Protein 3O2P (pdb70)

InterPro domains:
  IPR005176 Potentiating neddylation domain [PF03556] (145-263)
  IPR005176 Potentiating neddylation domain [PS51229] (70-266)
  IPR009060 UBA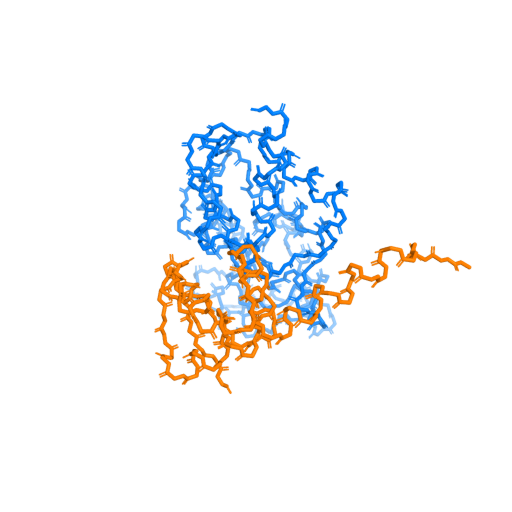-like superfamily [SSF46934] (12-53)
  IPR014764 Defective-in-cullin neddylation protein [PTHR12281] (37-269)
  IPR042460 DCN1-like,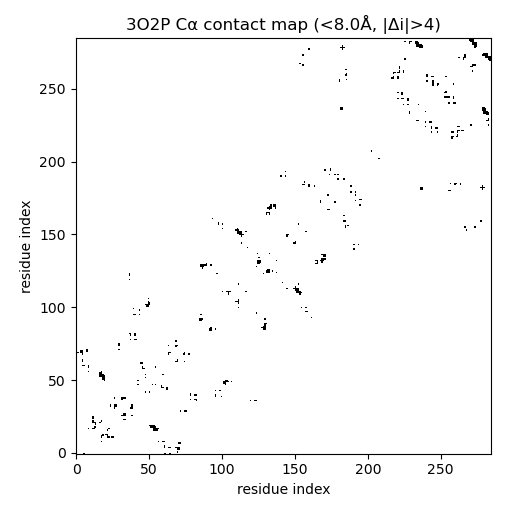 PONY binding domain [G3DSA:1.10.238.200] (179-269)
  IPR054109 UBA-like domain [PF22566] (12-56)

B-factor: mean 32.24, std 15.32, range [6.9, 101.78]

Secondary structure (DSSP, 8-state):
--HHHHHHHHHH-BTTBB-HHHHHHHHHHTT--TTSHHHHHHHHHHT-SSTTSPBPHHHHHHHHHHTT--SHHHHHHHHHHHHHHHHH-HHHHHHHHHHHHHHHS-TT-SSEEHHHHHHHHHHHTSTTSSS---HHHHHHHHHHHHHTT--EE-HHHHHHHHHHHHH--STTHHHHH--TTSSS-HHHHHHHHHHHHH-/--S--HHHHHHHHHHHHHHHHHHHHHHHHHHHHSEEEHHHHHHHHHHHHTTT----HHHHHHHHHHHHHTTSEEE-TTSSEEEE--

Sequence (285 aa):
YPKELTQVFEHYINNNLFDIDSLVKFIEELGYNLEDLATLCLAHLLGYKKLEEPLKREDFLSTWFMQGCSTISDMQECIKTLDVKLHEDLQYFTQIYNYAFNLILDPNRKDIDTDEGIQYWKLFFQPEYPVRMEPDLLEAWFRFLRDEGKTTISKDTWRMLLLFFKRYPTIQKIISDYDETAAWPFIIDEFYECLQDQQNKRLTEDERIEKELNTERQIFLEACIVRIMKAKRNLPHTTLVNECIAQSHQRFNAKVSMVKRAIDSLIQKGYLQRGDDGESYAYLA

Solvent-accessible surface area: 15506 Å² total; per-residue (Å²): 108,53,145,94,0,19,90,16,8,99,128,18,46,50,146,131,94,1,36,53,91,0,1,40,84,0,0,95,114,4,65,44,72,45,87,42,8,3,1,2,0,1,0,55,38,6,46,15,164,37,27,93,98,47,14,152,111,94,66,0,0,36,16,0,112,141,88,67,10,25,37,59,75,49,0,81,88,20,0,106,77,21,29,70,80,0,62,132,52,80,146,17,0,26,90,0,0,28,37,0,0,48,2,33,21,66,72,136,91,164,34,5,59,10,110,71,0,17,88,16,0,105,70,0,4,69,60,116,27,34,5,160,18,46,105,86,0,8,58,14,0,4,135,9,1,141,112,93,50,52,96,57,2,35,88,19,6,0,109,11,0,1,63,0,0,82,137,1,49,52,44,66,78,0,74,96,42,10,66,76,63,33,7,24,4,51,17,0,21,51,1,27,97,32,2,83,114,133,102,163,89,226,65,62,107,102,83,122,106,110,117,94,92,48,57,117,66,23,115,20,0,24,51,0,0,28,126,9,0,123,81,119,115,97,14,70,6,87,56,0,7,92,63,0,43,67,70,0,127,141,154,46,89,4,120,40,64,29,0,7,72,0,6,30,28,3,31,117,128,41,88,3,104,32,23,159,95,5,108,17,3,24,33,72,128

Foldseek 3Di:
DDPLQLVLVVVLADPPFCFLSSLQVLVVVLPDGCLDLLVLVVCVQLVPQESGDTRDSCSSRVSCVVVVHRHSVSVSVVSVVVVVCCLPPPVVVLVSQLSVFRHHDDPVDQWAFLVSLLSVLVVSADCSHPQAADPVLNVLLNVLCVVVVVTTDGSVLSNVVSVVSNQPRYLVVCVVDPDCVDDHDVSVVVSSVVSVVVD/DDPDDPVRVVVVVVLVVLLVVLLVLLLVVQVVVQKFFQVVSLVSSQVVCVVPHRDDSVSNVVSVVVCVVVPQWDQDPVRGMIGGDD

CATH classification: 1.10.238.10 (+1 more: 1.10.238.200)

Radius of gyrat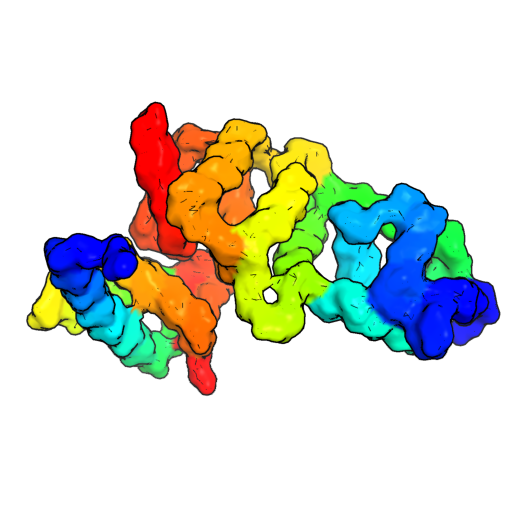ion: 22.71 Å; Cα contacts (8 Å, |Δi|>4): 319; chains: 2; bounding box: 51×48×71 Å

Structure (mmCIF, N/CA/C/O backbone):
data_3O2P
#
_entry.id   3O2P
#
_cell.length_a   57.157
_cell.length_b   57.157
_cell.length_c   177.725
_cell.angle_alpha   90.00
_cell.angle_beta   90.00
_cell.angle_gamma   120.00
#
_symmetry.space_group_name_H-M   'P 61'
#
loop_
_entity.id
_entity.type
_entity.pdbx_description
1 polymer 'Defective in cullin neddylation protein 1'
2 polymer 'Cell division control protein 53'
3 non-polymer GLYCEROL
4 water water
#
loop_
_atom_site.group_PDB
_atom_site.id
_atom_site.type_symbol
_atom_site.label_atom_id
_atom_site.label_alt_id
_atom_site.label_comp_id
_atom_site.label_asym_id
_atom_site.label_entity_id
_atom_site.label_seq_id
_atom_site.pdbx_PDB_ins_code
_atom_site.Cartn_x
_atom_site.Cartn_y
_atom_site.Cartn_z
_atom_site.occupancy
_atom_site.B_iso_or_equiv
_atom_site.auth_seq_id
_atom_site.auth_comp_id
_atom_site.auth_asym_id
_atom_site.auth_atom_id
_atom_site.pdbx_PDB_model_num
ATOM 1 N N . TYR A 1 4 ? 41.995 -8.083 -35.497 1.00 35.78 71 TYR A N 1
ATOM 2 C CA . TYR A 1 4 ? 41.298 -6.924 -34.949 1.00 31.56 71 TYR A CA 1
ATOM 3 C C . TYR A 1 4 ? 41.507 -5.672 -35.779 1.00 33.66 71 TYR A C 1
ATOM 4 O O . TYR A 1 4 ? 42.625 -5.370 -36.198 1.00 37.63 71 TYR A O 1
ATOM 13 N N . PRO A 1 5 ? 40.421 -4.930 -36.016 1.00 32.25 72 PRO A N 1
ATOM 14 C CA . PRO A 1 5 ? 40.555 -3.656 -36.721 1.00 33.46 72 PRO A CA 1
ATOM 15 C C . PRO A 1 5 ? 41.608 -2.766 -36.047 1.00 37.08 72 PRO A C 1
ATOM 16 O O . PRO A 1 5 ? 41.695 -2.724 -34.815 1.00 30.62 72 PRO A O 1
ATOM 20 N N . LYS A 1 6 ? 42.402 -2.070 -36.855 1.00 35.27 73 LYS A N 1
ATOM 21 C CA . LYS A 1 6 ? 43.401 -1.135 -36.350 1.00 39.08 73 LYS A CA 1
ATOM 22 C C . LYS A 1 6 ? 42.810 -0.117 -35.374 1.00 31.03 73 LYS A C 1
ATOM 23 O O . LYS A 1 6 ? 43.435 0.226 -34.373 1.00 40.37 73 LYS A O 1
ATOM 29 N N . GLU A 1 7 ? 41.608 0.362 -35.678 1.00 32.30 74 GLU A N 1
ATOM 30 C CA . GLU A 1 7 ? 40.909 1.340 -34.841 1.00 37.00 74 GLU A CA 1
ATOM 31 C C . GLU A 1 7 ? 40.774 0.847 -33.403 1.00 30.22 74 GLU A C 1
ATOM 32 O O . GLU A 1 7 ? 40.952 1.605 -32.447 1.00 22.85 74 GLU A O 1
ATOM 38 N N . LEU A 1 8 ? 40.426 -0.427 -33.267 1.00 24.58 75 LEU A N 1
ATOM 39 C CA . LEU A 1 8 ? 40.178 -1.028 -31.968 1.00 23.17 75 LEU A CA 1
ATOM 40 C C . LEU A 1 8 ? 41.462 -1.153 -31.161 1.00 28.08 75 LEU A C 1
ATOM 41 O O . LEU A 1 8 ? 41.503 -0.820 -29.975 1.00 25.87 75 LEU A O 1
ATOM 46 N N . THR A 1 9 ? 42.520 -1.634 -31.803 1.00 32.17 76 THR A N 1
ATOM 47 C CA . THR A 1 9 ? 43.786 -1.799 -31.104 1.00 29.93 76 THR A CA 1
ATOM 48 C C . THR A 1 9 ? 44.300 -0.435 -30.656 1.00 26.92 76 THR A C 1
ATOM 49 O O . THR A 1 9 ? 44.908 -0.311 -29.595 1.00 28.81 76 THR A O 1
ATOM 53 N N . GLN A 1 10 ? 44.028 0.591 -31.455 1.00 21.90 77 GLN A N 1
ATOM 54 C CA . GLN A 1 10 ? 44.468 1.944 -31.115 1.00 27.39 77 GLN A CA 1
ATOM 55 C C . GLN A 1 10 ? 43.792 2.523 -29.869 1.00 22.30 77 GLN A C 1
ATOM 56 O O . GLN A 1 10 ? 44.391 3.329 -29.162 1.00 25.08 77 GLN A O 1
ATOM 62 N N . VAL A 1 11 ? 42.549 2.121 -29.607 1.00 21.67 78 VAL A N 1
ATOM 63 C CA . VAL A 1 11 ? 41.873 2.542 -28.384 1.00 24.55 78 VAL A CA 1
ATOM 64 C C . VAL A 1 11 ? 42.612 1.980 -27.173 1.00 23.12 78 VAL A C 1
ATOM 65 O O . VAL A 1 11 ? 42.948 2.717 -26.235 1.00 18.90 78 VAL A O 1
ATOM 69 N N . PHE A 1 12 ? 42.876 0.673 -27.201 1.00 18.82 79 PHE A N 1
ATOM 70 C CA . PHE A 1 12 ? 43.642 0.031 -26.139 1.00 18.63 79 PHE A CA 1
ATOM 71 C C . PHE A 1 12 ? 44.974 0.735 -25.904 1.00 22.43 79 PHE A C 1
ATOM 72 O O . PHE A 1 12 ? 45.343 1.023 -24.773 1.00 22.48 79 PHE A O 1
ATOM 80 N N . GLU A 1 13 ? 45.694 1.001 -26.983 1.00 20.97 80 GLU A N 1
ATOM 81 C CA . GLU A 1 13 ? 47.024 1.595 -26.886 1.00 26.92 80 GLU A CA 1
ATOM 82 C C . GLU A 1 13 ? 46.929 2.990 -26.308 1.00 24.83 80 GLU A C 1
ATOM 83 O O . GLU A 1 13 ? 47.818 3.442 -25.593 1.00 24.31 80 GLU A O 1
ATOM 89 N N . HIS A 1 14 ? 45.848 3.683 -26.635 1.00 24.17 81 HIS A N 1
ATOM 90 C CA . HIS A 1 14 ? 45.688 5.046 -26.166 1.00 30.91 81 HIS A CA 1
ATOM 91 C C . HIS A 1 14 ? 45.549 5.150 -24.646 1.00 26.95 81 HIS A C 1
ATOM 92 O O . HIS A 1 14 ? 46.112 6.058 -24.036 1.00 19.41 81 HIS A O 1
ATOM 99 N N . TYR A 1 15 ? 44.815 4.221 -24.036 1.00 23.44 82 TYR A N 1
ATOM 100 C CA . TYR A 1 15 ? 44.522 4.304 -22.598 1.00 25.09 82 TYR A CA 1
ATOM 101 C C . TYR A 1 15 ? 45.464 3.533 -21.674 1.00 24.98 82 TYR A C 1
ATOM 102 O O . TYR A 1 15 ? 45.457 3.727 -20.456 1.00 23.43 82 TYR A O 1
ATOM 111 N N . ILE A 1 16 ? 46.280 2.667 -22.251 1.00 23.20 83 ILE A N 1
ATOM 112 C CA . ILE A 1 16 ? 47.169 1.840 -21.445 1.00 31.74 83 ILE A CA 1
ATOM 113 C C . ILE A 1 16 ? 48.161 2.720 -20.687 1.00 29.52 83 ILE A C 1
ATOM 114 O O . ILE A 1 16 ? 48.598 3.754 -21.194 1.00 25.32 83 ILE A O 1
ATOM 119 N N . ASN A 1 17 ? 48.470 2.328 -19.455 1.00 28.15 84 ASN A N 1
ATOM 120 C CA . ASN A 1 17 ? 49.495 3.003 -18.666 1.00 38.69 84 ASN A CA 1
ATOM 121 C C . ASN A 1 17 ? 50.725 2.116 -18.549 1.00 29.63 84 ASN A C 1
ATOM 122 O O . ASN A 1 17 ? 50.708 1.126 -17.823 1.00 30.69 84 ASN A O 1
ATOM 127 N N . ASN A 1 18 ? 51.781 2.458 -19.279 1.00 39.18 85 ASN A N 1
ATOM 128 C CA . ASN A 1 18 ? 53.046 1.732 -19.181 1.00 48.30 85 ASN A CA 1
ATOM 129 C C . ASN A 1 18 ? 52.890 0.220 -19.255 1.00 44.26 85 ASN A C 1
ATOM 130 O O . ASN A 1 18 ? 53.292 -0.502 -18.337 1.00 49.23 85 ASN A O 1
ATOM 135 N N . ASN A 1 19 ? 52.292 -0.250 -20.344 1.00 35.61 86 ASN A N 1
ATOM 136 C CA . ASN A 1 19 ? 52.176 -1.685 -20.609 1.00 43.96 86 ASN A CA 1
ATOM 137 C C . ASN A 1 19 ? 51.006 -2.380 -19.919 1.00 34.42 86 ASN A C 1
ATOM 138 O O . ASN A 1 19 ? 50.845 -3.588 -20.051 1.00 41.83 86 ASN A O 1
ATOM 143 N N . LEU A 1 20 ? 50.195 -1.636 -19.176 1.00 33.00 87 LEU A N 1
ATOM 144 C CA . LEU A 1 20 ? 49.043 -2.248 -18.526 1.00 20.47 87 LEU A CA 1
ATOM 145 C C . LEU A 1 20 ? 47.835 -1.364 -18.637 1.00 25.49 87 LEU A C 1
ATOM 146 O O . LEU A 1 20 ? 47.928 -0.161 -18.407 1.00 28.21 87 LEU A O 1
ATOM 151 N N . PHE A 1 21 ? 46.710 -1.963 -19.024 1.00 26.86 88 PHE A N 1
ATOM 152 C CA . PHE A 1 21 ? 45.406 -1.336 -18.877 1.00 25.15 88 PHE A CA 1
ATOM 153 C C . PHE A 1 21 ? 44.983 -1.500 -17.411 1.00 22.72 88 PHE A C 1
ATOM 154 O O . PHE A 1 21 ? 44.256 -2.436 -17.047 1.00 23.01 88 PHE A O 1
ATOM 162 N N . ASP A 1 22 ? 45.440 -0.587 -16.565 1.00 22.18 89 ASP A N 1
ATOM 163 C CA . ASP A 1 22 ? 45.229 -0.743 -15.131 1.00 26.54 89 ASP A CA 1
ATOM 164 C C . ASP A 1 22 ? 44.057 0.097 -14.642 1.00 22.93 89 ASP A C 1
ATOM 165 O O . ASP A 1 22 ? 43.272 0.610 -15.452 1.00 20.58 89 ASP A O 1
ATOM 170 N N . ILE A 1 23 ? 43.936 0.240 -13.324 1.00 18.66 90 ILE A N 1
ATOM 171 C CA . ILE A 1 23 ? 42.795 0.966 -12.768 1.00 22.13 90 ILE A CA 1
ATOM 172 C C . ILE A 1 23 ? 42.763 2.417 -13.259 1.00 23.37 90 ILE A C 1
ATOM 173 O O . ILE A 1 23 ? 41.690 2.975 -13.454 1.00 22.29 90 ILE A O 1
ATOM 178 N N . ASP A 1 24 ? 43.930 3.019 -13.481 1.00 23.17 91 ASP A N 1
ATOM 179 C CA . ASP A 1 24 ? 43.974 4.383 -14.007 1.00 24.73 91 ASP A CA 1
ATOM 180 C C . ASP A 1 24 ? 43.564 4.440 -15.484 1.00 26.85 91 ASP A C 1
ATOM 181 O O . ASP A 1 24 ? 42.883 5.371 -15.909 1.00 17.44 91 ASP A O 1
ATOM 186 N N . SER A 1 25 ? 43.986 3.450 -16.267 1.00 22.38 92 SER A N 1
ATOM 187 C CA . SER A 1 25 ? 43.473 3.301 -17.627 1.00 24.28 92 SER A CA 1
ATOM 188 C C . SER A 1 25 ? 41.938 3.266 -17.641 1.00 23.83 92 SER A C 1
ATOM 189 O O . SER A 1 25 ? 41.295 3.975 -18.424 1.00 17.70 92 SER A O 1
ATOM 192 N N . LEU A 1 26 ? 41.367 2.425 -16.776 1.00 16.97 93 LEU A N 1
ATOM 193 C CA . LEU A 1 26 ? 39.919 2.246 -16.682 1.00 20.01 93 LEU A CA 1
ATOM 194 C C . LEU A 1 26 ? 39.214 3.542 -16.320 1.00 22.57 93 LEU A C 1
ATOM 195 O O . LEU A 1 26 ? 38.214 3.885 -16.939 1.00 17.68 93 LEU A O 1
ATOM 200 N N . VAL A 1 27 ? 39.734 4.248 -15.315 1.00 17.68 94 VAL A N 1
ATOM 201 C CA . VAL A 1 27 ? 39.170 5.527 -14.906 1.00 18.29 94 VAL A CA 1
ATOM 202 C C . VAL A 1 27 ? 39.164 6.540 -16.066 1.00 20.37 94 VAL A C 1
ATOM 203 O O . VAL A 1 27 ? 38.160 7.205 -16.315 1.00 20.45 94 VAL A O 1
ATOM 207 N N . LYS A 1 28 ? 40.287 6.652 -16.767 1.00 22.64 95 LYS A N 1
ATOM 208 C CA . LYS A 1 28 ? 40.397 7.571 -17.898 1.00 22.67 95 LYS A CA 1
ATOM 209 C C . LYS A 1 28 ? 39.396 7.179 -18.983 1.00 24.81 95 LYS A C 1
ATOM 210 O O . LYS A 1 28 ? 38.694 8.019 -19.549 1.00 22.55 95 LYS A O 1
ATOM 216 N N . PHE A 1 29 ? 39.341 5.882 -19.257 1.00 21.62 96 PHE A N 1
ATOM 217 C CA . PHE A 1 29 ? 38.448 5.330 -20.256 1.00 20.14 96 PHE A CA 1
ATOM 218 C C . PHE A 1 29 ? 36.978 5.647 -19.961 1.00 19.48 96 PHE A C 1
ATOM 219 O O . PHE A 1 29 ? 36.284 6.216 -20.793 1.00 21.17 96 PHE A O 1
ATOM 227 N N . ILE A 1 30 ? 36.488 5.288 -18.784 1.00 17.40 97 ILE A N 1
ATOM 228 C CA . ILE A 1 30 ? 35.065 5.506 -18.522 1.00 14.72 97 ILE A CA 1
ATOM 229 C C . ILE A 1 30 ? 34.720 6.976 -18.395 1.00 14.35 97 ILE A C 1
ATOM 230 O O . ILE A 1 30 ? 33.630 7.400 -18.781 1.00 19.21 97 ILE A O 1
ATOM 235 N N . GLU A 1 31 ? 35.648 7.764 -17.862 1.00 16.25 98 GLU A N 1
ATOM 236 C CA . GLU A 1 31 ? 35.413 9.196 -17.792 1.00 20.69 98 GLU A CA 1
ATOM 237 C C . GLU A 1 31 ? 35.303 9.784 -19.194 1.00 22.43 98 GLU A C 1
ATOM 238 O O . GLU A 1 31 ? 34.507 10.690 -19.427 1.00 20.67 98 GLU A O 1
ATOM 244 N N . GLU A 1 32 ? 36.074 9.250 -20.142 1.00 25.18 99 GLU A N 1
ATOM 245 C CA . GLU A 1 32 ? 36.005 9.757 -21.519 1.00 16.14 99 GLU A CA 1
ATOM 246 C C . GLU A 1 32 ? 34.626 9.470 -22.103 1.00 29.29 99 GLU A C 1
ATOM 247 O O . GLU A 1 32 ? 34.098 10.255 -22.890 1.00 30.51 99 GLU A O 1
ATOM 253 N N . LEU A 1 33 ? 34.057 8.332 -21.714 1.00 29.19 100 LEU A N 1
ATOM 254 C CA . LEU A 1 33 ? 32.730 7.925 -22.158 1.00 26.58 100 LEU A CA 1
ATOM 255 C C . LEU A 1 33 ? 31.630 8.698 -21.423 1.00 23.85 100 LEU A C 1
ATOM 256 O O . LEU A 1 33 ? 30.459 8.588 -21.764 1.00 29.49 100 LEU A O 1
ATOM 261 N N . GLY A 1 34 ? 32.003 9.466 -20.404 1.00 24.42 101 GLY A N 1
ATOM 262 C CA . GLY A 1 34 ? 31.029 10.256 -19.661 1.00 28.17 101 GLY A CA 1
ATOM 263 C C . GLY A 1 34 ? 30.585 9.734 -18.292 1.00 25.80 101 GLY A C 1
ATOM 264 O O . GLY A 1 34 ? 29.638 10.273 -17.702 1.00 20.34 101 GLY A O 1
ATOM 265 N N . TYR A 1 35 ? 31.266 8.714 -17.768 1.00 21.79 102 TYR A N 1
ATOM 266 C CA . TYR A 1 35 ? 30.855 8.093 -16.506 1.00 21.41 102 TYR A CA 1
ATOM 267 C C . TYR A 1 35 ? 31.911 8.186 -15.409 1.00 19.80 102 TYR A C 1
ATOM 268 O O . TYR A 1 35 ? 33.035 8.589 -15.650 1.00 23.87 102 TYR A O 1
ATOM 277 N N . ASN A 1 36 ? 31.548 7.781 -14.202 1.00 16.77 103 ASN A N 1
ATOM 278 C CA . ASN A 1 36 ? 32.517 7.716 -13.118 1.00 18.31 103 ASN A CA 1
ATOM 279 C C . ASN A 1 36 ? 32.740 6.284 -12.662 1.00 19.78 103 ASN A C 1
ATOM 280 O O . ASN A 1 36 ? 31.867 5.431 -12.845 1.00 16.26 103 ASN A O 1
ATOM 285 N N . LEU A 1 37 ? 33.904 6.032 -12.067 1.00 22.73 104 LEU A N 1
ATOM 286 C CA . LEU A 1 37 ? 34.256 4.705 -11.591 1.00 27.48 104 LEU A CA 1
ATOM 287 C C . LEU A 1 37 ? 33.158 4.113 -10.711 1.00 26.77 104 LEU A C 1
ATOM 288 O O . LEU A 1 37 ? 32.874 2.923 -10.793 1.00 25.59 104 LEU A O 1
ATOM 293 N N . GLU A 1 38 ? 32.545 4.948 -9.873 1.00 15.74 105 GLU A N 1
ATOM 294 C CA . GLU A 1 38 ? 31.562 4.462 -8.902 1.00 23.17 105 GLU A CA 1
ATOM 295 C C . GLU A 1 38 ? 30.169 4.247 -9.499 1.00 21.38 105 GLU A C 1
ATOM 296 O O . GLU A 1 38 ? 29.260 3.811 -8.796 1.00 18.04 105 GLU A O 1
ATOM 302 N N . ASP A 1 39 ? 29.976 4.601 -10.765 1.00 16.24 106 ASP A N 1
ATOM 303 C CA . ASP A 1 39 ? 28.645 4.483 -11.364 1.00 10.53 106 ASP A CA 1
ATOM 304 C C . ASP A 1 39 ? 28.227 3.026 -11.477 1.00 16.30 106 ASP A C 1
ATOM 305 O O . ASP A 1 39 ? 29.068 2.126 -11.530 1.00 18.06 106 ASP A O 1
ATOM 310 N N . LEU A 1 40 ? 26.920 2.794 -11.512 1.00 18.82 107 LEU A N 1
ATOM 311 C CA . LEU A 1 40 ? 26.410 1.469 -11.817 1.00 18.64 107 LEU A CA 1
ATOM 312 C C . LEU A 1 40 ? 26.802 1.084 -13.239 1.00 20.76 107 LEU A C 1
ATOM 313 O O . LEU A 1 40 ? 27.076 -0.079 -13.518 1.00 20.03 107 LEU A O 1
ATOM 318 N N . ALA A 1 41 ? 26.843 2.063 -14.139 1.00 17.08 108 ALA A N 1
ATOM 319 C CA . ALA A 1 41 ? 27.170 1.772 -15.538 1.00 15.24 108 ALA A CA 1
ATOM 320 C C . ALA A 1 41 ? 28.581 1.212 -15.685 1.00 13.61 108 ALA A C 1
ATOM 321 O O . ALA A 1 41 ? 28.866 0.472 -16.616 1.00 17.45 108 ALA A O 1
ATOM 323 N N . THR A 1 42 ? 29.466 1.569 -14.761 1.00 14.51 109 THR A N 1
ATOM 324 C CA . THR A 1 42 ? 30.814 1.040 -14.777 1.00 12.69 109 THR A CA 1
ATOM 325 C C . THR A 1 42 ? 30.786 -0.455 -14.447 1.00 16.17 109 THR A C 1
ATOM 326 O O . THR A 1 42 ? 31.574 -1.233 -14.998 1.00 16.02 109 THR A O 1
ATOM 330 N N . LEU A 1 43 ? 29.874 -0.861 -13.568 1.00 13.33 110 LEU A N 1
ATOM 331 C CA . LEU A 1 43 ? 29.730 -2.281 -13.247 1.00 18.76 110 LEU A CA 1
ATOM 332 C C . LEU A 1 43 ? 29.304 -3.047 -14.497 1.00 26.55 110 LEU A C 1
ATOM 333 O O . LEU A 1 43 ? 29.773 -4.164 -14.751 1.00 20.59 110 LEU A O 1
ATOM 338 N N . CYS A 1 44 ? 28.417 -2.441 -15.280 1.00 15.30 111 CYS A N 1
ATOM 339 C CA . CYS A 1 44 ? 27.983 -3.060 -16.524 1.00 18.75 111 CYS A CA 1
ATOM 340 C C . CYS A 1 44 ? 29.163 -3.245 -17.465 1.00 23.62 111 CYS A C 1
ATOM 341 O O . CYS A 1 44 ? 29.309 -4.304 -18.081 1.00 18.49 111 CYS A O 1
ATOM 344 N N . LEU A 1 45 ? 29.993 -2.208 -17.574 1.00 17.40 112 LEU A N 1
ATOM 345 C CA . LEU A 1 45 ? 31.176 -2.247 -18.426 1.00 20.37 112 LEU A CA 1
ATOM 346 C C . LEU A 1 45 ? 32.129 -3.348 -17.996 1.00 16.15 112 LEU A C 1
ATOM 347 O O . LEU A 1 45 ? 32.584 -4.141 -18.812 1.00 25.03 112 LEU A O 1
ATOM 352 N N . ALA A 1 46 ? 32.426 -3.376 -16.704 1.00 15.11 113 ALA A N 1
ATOM 353 C CA . ALA A 1 46 ? 33.356 -4.341 -16.146 1.00 21.21 113 ALA A CA 1
ATOM 354 C C . ALA A 1 46 ? 32.852 -5.774 -16.357 1.00 18.27 113 ALA A C 1
ATOM 355 O O . ALA A 1 46 ? 33.600 -6.655 -16.779 1.00 21.30 113 ALA A O 1
ATOM 357 N N . HIS A 1 47 ? 31.574 -5.990 -16.079 1.00 18.01 114 HIS A N 1
ATOM 358 C CA . HIS A 1 47 ? 30.950 -7.286 -16.290 1.00 13.96 114 HIS A CA 1
ATOM 359 C C . HIS A 1 47 ? 31.099 -7.737 -17.734 1.00 20.13 114 HIS A C 1
ATOM 360 O O . HIS A 1 47 ? 31.407 -8.899 -17.997 1.00 17.82 114 HIS A O 1
ATOM 367 N N . LEU A 1 48 ? 30.872 -6.808 -18.663 1.00 12.09 115 LEU A N 1
ATOM 368 C CA . LEU A 1 48 ? 30.985 -7.084 -20.087 1.00 18.72 115 LEU A CA 1
ATOM 369 C C . LEU A 1 48 ? 32.416 -7.457 -20.474 1.00 20.26 115 LEU A C 1
ATOM 370 O O . LEU A 1 48 ? 32.627 -8.377 -21.254 1.00 15.99 115 LEU A O 1
ATOM 375 N N . LEU A 1 49 ? 33.397 -6.740 -19.930 1.00 22.35 116 LEU A N 1
ATOM 376 C CA . LEU A 1 49 ? 34.799 -7.002 -20.264 1.00 24.43 116 LEU A CA 1
ATOM 377 C C . LEU A 1 49 ? 35.401 -8.188 -19.488 1.00 24.85 116 LEU A C 1
ATOM 378 O O . LEU A 1 49 ? 36.541 -8.575 -19.729 1.00 18.49 116 LEU A O 1
ATOM 383 N N . GLY A 1 50 ? 34.628 -8.764 -18.570 1.00 20.09 117 GLY A N 1
ATOM 384 C CA . GLY A 1 50 ? 35.066 -9.935 -17.820 1.00 20.63 117 GLY A CA 1
ATOM 385 C C . GLY A 1 50 ? 35.938 -9.667 -16.597 1.00 25.65 117 GLY A C 1
ATOM 386 O O . GLY A 1 50 ? 36.648 -10.558 -16.125 1.00 15.39 117 GLY A O 1
ATOM 387 N N . TYR A 1 51 ? 35.901 -8.444 -16.081 1.00 28.33 118 TYR A N 1
ATOM 388 C CA . TYR A 1 51 ? 36.683 -8.111 -14.900 1.00 26.79 118 TYR A CA 1
ATOM 389 C C . TYR A 1 51 ? 36.306 -9.051 -13.776 1.00 31.14 118 TYR A C 1
ATOM 390 O O . TYR A 1 51 ? 35.130 -9.377 -13.623 1.00 27.17 118 TYR A O 1
ATOM 399 N N . LYS A 1 52 ? 37.294 -9.480 -12.991 1.00 24.62 119 LYS A N 1
ATOM 400 C CA . LYS A 1 52 ? 37.015 -10.217 -11.756 1.00 30.49 119 LYS A CA 1
ATOM 401 C C . LYS A 1 52 ? 37.258 -9.316 -10.552 1.00 24.71 119 LYS A C 1
ATOM 402 O O . LYS A 1 52 ? 36.568 -9.418 -9.540 1.00 32.49 119 LYS A O 1
ATOM 408 N N . LYS A 1 53 ? 38.231 -8.421 -10.689 1.00 22.59 120 LYS A N 1
ATOM 409 C CA . LYS A 1 53 ? 38.520 -7.394 -9.688 1.00 29.51 120 LYS A CA 1
ATOM 410 C C . LYS A 1 53 ? 38.744 -6.063 -10.380 1.00 32.76 120 LYS A C 1
ATOM 411 O O . LYS A 1 53 ? 39.457 -5.984 -11.384 1.00 29.92 120 LYS A O 1
ATOM 417 N N . LEU A 1 54 ? 38.141 -5.018 -9.829 1.00 29.32 121 LEU A N 1
ATOM 418 C CA . LEU A 1 54 ? 38.229 -3.691 -10.416 1.00 29.94 121 LEU A CA 1
ATOM 419 C C . LEU A 1 54 ? 39.669 -3.239 -10.609 1.00 29.20 121 LEU A C 1
ATOM 420 O O . LEU A 1 54 ? 39.986 -2.616 -11.618 1.00 42.51 121 LEU A O 1
ATOM 425 N N . GLU A 1 55 ? 40.548 -3.567 -9.662 1.00 32.54 122 GLU A N 1
ATOM 426 C CA . GLU A 1 55 ? 41.934 -3.082 -9.703 1.00 34.28 122 GLU A CA 1
ATOM 427 C C . GLU A 1 55 ? 42.922 -3.998 -10.436 1.00 39.39 122 GLU A C 1
ATOM 428 O O . GLU A 1 55 ? 44.104 -3.673 -10.549 1.00 44.62 122 GLU A O 1
ATOM 434 N N . GLU A 1 56 ? 42.447 -5.137 -10.924 1.00 30.69 123 GLU A N 1
ATOM 435 C CA . GLU A 1 56 ? 43.293 -6.050 -11.697 1.00 33.62 123 GLU A CA 1
ATOM 436 C C . GLU A 1 56 ? 43.443 -5.568 -13.151 1.00 32.42 123 GLU A C 1
ATOM 437 O O . GLU A 1 56 ? 42.470 -5.139 -13.764 1.00 33.77 123 GLU A O 1
ATOM 443 N N . PRO A 1 57 ? 44.665 -5.628 -13.709 1.00 34.40 124 PRO A N 1
ATOM 444 C CA . PRO A 1 57 ? 44.809 -5.141 -15.086 1.00 40.38 124 PRO A CA 1
ATOM 445 C C . PRO A 1 57 ? 43.969 -5.943 -16.077 1.00 35.89 124 PRO A C 1
ATOM 446 O O . PRO A 1 57 ? 43.774 -7.135 -15.879 1.00 39.47 124 PRO A O 1
ATOM 450 N N . LEU A 1 58 ? 43.473 -5.281 -17.118 1.00 25.60 125 LEU A N 1
ATOM 451 C CA . LEU A 1 58 ? 42.757 -5.946 -18.202 1.00 27.53 125 LEU A CA 1
ATOM 452 C C . LEU A 1 58 ? 43.737 -6.368 -19.285 1.00 36.82 125 LEU A C 1
ATOM 453 O O . LEU A 1 58 ? 44.532 -5.553 -19.761 1.00 33.60 125 LEU A O 1
ATOM 458 N N . LYS A 1 59 ? 43.687 -7.631 -19.700 1.00 34.56 126 LYS A N 1
ATOM 459 C CA . LYS A 1 59 ? 44.580 -8.077 -20.767 1.00 32.60 126 LYS A CA 1
ATOM 460 C C . LYS A 1 59 ? 44.135 -7.609 -22.156 1.00 31.63 126 LYS A C 1
ATOM 461 O O . LYS A 1 59 ? 42.941 -7.587 -22.470 1.00 29.31 126 LYS A O 1
ATOM 467 N N . ARG A 1 60 ? 45.112 -7.227 -22.974 1.00 28.80 127 ARG A N 1
ATOM 468 C CA . ARG A 1 60 ? 44.858 -6.708 -24.316 1.00 31.22 127 ARG A CA 1
ATOM 469 C C . ARG A 1 60 ? 43.860 -7.566 -25.086 1.00 38.61 127 ARG A C 1
ATOM 470 O O . ARG A 1 60 ? 42.942 -7.048 -25.727 1.00 35.97 127 ARG A O 1
ATOM 478 N N . GLU A 1 61 ? 44.043 -8.879 -25.001 1.00 45.14 128 GLU A N 1
ATOM 479 C CA . GLU A 1 61 ? 43.220 -9.831 -25.733 1.00 41.52 128 GLU A CA 1
ATOM 480 C C . GLU A 1 61 ? 41.777 -9.792 -25.274 1.00 34.47 128 GLU A C 1
ATOM 481 O O . GLU A 1 61 ? 40.853 -9.903 -26.082 1.00 38.25 128 GLU A O 1
ATOM 487 N N . ASP A 1 62 ? 41.583 -9.645 -23.972 1.00 31.29 129 ASP A N 1
ATOM 488 C CA . ASP A 1 62 ? 40.233 -9.573 -23.434 1.00 39.15 129 ASP A CA 1
ATOM 489 C C . ASP A 1 62 ? 39.552 -8.269 -23.851 1.00 35.66 129 ASP A C 1
ATOM 490 O O . ASP A 1 62 ? 38.364 -8.259 -24.168 1.00 29.99 129 ASP A O 1
ATOM 495 N N . PHE A 1 63 ? 40.306 -7.173 -23.846 1.00 32.61 130 PHE A N 1
ATOM 496 C CA . PHE A 1 63 ? 39.773 -5.897 -24.314 1.00 29.36 130 PHE A CA 1
ATOM 497 C C . PHE A 1 63 ? 39.313 -6.041 -25.760 1.00 26.76 130 PHE A C 1
ATOM 498 O O . PHE A 1 63 ? 38.161 -5.736 -26.089 1.00 25.24 130 PHE A O 1
ATOM 506 N N . LEU A 1 64 ? 40.214 -6.525 -26.614 1.00 26.15 131 LEU A N 1
ATOM 507 C CA . LEU A 1 64 ? 39.972 -6.578 -28.057 1.00 24.86 131 LEU A CA 1
ATOM 508 C C . LEU A 1 64 ? 38.875 -7.557 -28.428 1.00 26.67 131 LEU A C 1
ATOM 509 O O . LEU A 1 64 ? 37.941 -7.204 -29.140 1.00 22.82 131 LEU A O 1
ATOM 514 N N . SER A 1 65 ? 38.981 -8.787 -27.939 1.00 28.29 132 SER A N 1
ATOM 515 C CA . SER A 1 65 ? 37.994 -9.794 -28.295 1.00 32.34 132 SER A CA 1
ATOM 516 C C . SER A 1 65 ? 36.599 -9.354 -27.878 1.00 26.73 132 SER A C 1
ATOM 517 O O . SER A 1 65 ? 35.656 -9.495 -28.649 1.00 30.44 132 SER A O 1
ATOM 520 N N . THR A 1 66 ? 36.468 -8.801 -26.675 1.00 24.31 133 THR A N 1
ATOM 521 C CA . THR A 1 66 ? 35.139 -8.437 -26.179 1.00 31.45 133 THR A CA 1
ATOM 522 C C . THR A 1 66 ? 34.491 -7.402 -27.082 1.00 28.59 133 THR A C 1
ATOM 523 O O . THR A 1 66 ? 33.366 -7.577 -27.535 1.00 23.37 133 THR A O 1
ATOM 527 N N . TRP A 1 67 ? 35.210 -6.317 -27.340 1.00 23.96 134 TRP A N 1
ATOM 528 C CA . TRP A 1 67 ? 34.677 -5.254 -28.166 1.00 19.88 134 TRP A CA 1
ATOM 529 C C . TRP A 1 67 ? 34.379 -5.728 -29.601 1.00 28.71 134 TRP A C 1
ATOM 530 O O . TRP A 1 67 ? 33.344 -5.400 -30.183 1.00 24.60 134 TRP A O 1
ATOM 541 N N . PHE A 1 68 ? 35.294 -6.503 -30.161 1.00 25.10 135 PHE A N 1
ATOM 542 C CA . PHE A 1 68 ? 35.148 -7.013 -31.516 1.00 26.74 135 PHE A CA 1
ATOM 543 C C . PHE A 1 68 ? 33.899 -7.884 -31.625 1.00 26.97 135 PHE A C 1
ATOM 544 O O . PHE A 1 68 ? 33.119 -7.746 -32.560 1.00 22.18 135 PHE A O 1
ATOM 552 N N . MET A 1 69 ? 33.713 -8.759 -30.643 1.00 24.73 136 MET A N 1
ATOM 553 C CA . MET A 1 69 ? 32.529 -9.603 -30.537 1.00 33.65 136 MET A CA 1
ATOM 554 C C . MET A 1 69 ? 31.228 -8.792 -30.466 1.00 33.87 136 MET A C 1
ATOM 555 O O . MET A 1 69 ? 30.204 -9.200 -31.024 1.00 23.47 136 MET A O 1
ATOM 560 N N . GLN A 1 70 ? 31.281 -7.648 -29.784 1.00 28.86 137 GLN A N 1
ATOM 561 C CA . GLN A 1 70 ? 30.135 -6.737 -29.680 1.00 30.25 137 GLN A CA 1
ATOM 562 C C . GLN A 1 70 ? 30.008 -5.787 -30.876 1.00 32.63 137 GLN A C 1
ATOM 563 O O . GLN A 1 70 ? 29.184 -4.866 -30.864 1.00 34.71 137 GLN A O 1
ATOM 569 N N . GLY A 1 71 ? 30.844 -5.980 -31.890 1.00 27.89 138 GLY A N 1
ATOM 570 C CA . GLY A 1 71 ? 30.778 -5.150 -33.082 1.00 26.75 138 GLY A CA 1
ATOM 571 C C . GLY A 1 71 ? 31.203 -3.702 -32.895 1.00 31.67 138 GLY A C 1
ATOM 572 O O . GLY A 1 71 ? 30.741 -2.816 -33.623 1.00 29.30 138 GLY A O 1
ATOM 573 N N . CYS A 1 72 ? 32.092 -3.461 -31.934 1.00 26.92 139 CYS A N 1
ATOM 574 C CA . CYS A 1 72 ? 32.598 -2.120 -31.669 1.00 23.42 139 CYS A CA 1
ATOM 575 C C . CYS A 1 72 ? 34.063 -2.032 -32.005 1.00 24.41 139 CYS A C 1
ATOM 576 O O . CYS A 1 72 ? 34.842 -2.918 -31.658 1.00 29.96 139 CYS A O 1
ATOM 579 N N . SER A 1 73 ? 34.454 -0.944 -32.651 1.00 18.46 140 SER A N 1
ATOM 580 C CA . SER A 1 73 ? 35.854 -0.772 -32.974 1.00 25.93 140 SER A CA 1
ATOM 581 C C . SER A 1 73 ? 36.365 0.617 -32.592 1.00 27.99 140 SER A C 1
ATOM 582 O O . SER A 1 73 ? 37.574 0.840 -32.560 1.00 35.82 140 SER A O 1
ATOM 585 N N . THR A 1 74 ? 35.445 1.538 -32.295 1.00 18.91 141 THR A N 1
ATOM 586 C CA . THR A 1 74 ? 35.812 2.902 -31.901 1.00 26.40 141 THR A CA 1
ATOM 587 C C . THR A 1 74 ? 35.264 3.306 -30.539 1.00 25.45 141 THR A C 1
ATOM 588 O O . THR A 1 74 ? 34.389 2.638 -29.977 1.00 19.43 141 THR A O 1
ATOM 592 N N . ILE A 1 75 ? 35.755 4.431 -30.029 1.00 18.55 142 ILE A N 1
ATOM 593 C CA . ILE A 1 75 ? 35.336 4.887 -28.714 1.00 24.89 142 ILE A CA 1
ATOM 594 C C . ILE A 1 75 ? 33.851 5.294 -28.699 1.00 21.44 142 ILE A C 1
ATOM 595 O O . ILE A 1 75 ? 33.162 5.104 -27.695 1.00 18.89 142 ILE A O 1
ATOM 600 N N . SER A 1 76 ? 33.357 5.816 -29.818 1.00 15.30 143 SER A N 1
ATOM 601 C CA . SER A 1 76 ? 31.917 6.071 -29.990 1.00 16.93 143 SER A CA 1
ATOM 602 C C . SER A 1 76 ? 31.063 4.806 -29.981 1.00 14.90 143 SER A C 1
ATOM 603 O O . SER A 1 76 ? 29.963 4.830 -29.428 1.00 16.29 143 SER A O 1
ATOM 606 N N . ASP A 1 77 ? 31.530 3.739 -30.640 1.00 15.18 144 ASP A N 1
ATOM 607 C CA . ASP A 1 77 ? 30.866 2.443 -30.561 1.00 23.98 144 ASP A CA 1
ATOM 608 C C . ASP A 1 77 ? 30.779 2.035 -29.090 1.00 22.81 144 ASP A C 1
ATOM 609 O O . ASP A 1 77 ? 29.738 1.582 -28.610 1.00 22.79 144 ASP A O 1
ATOM 614 N N . MET A 1 78 ? 31.886 2.201 -28.376 1.00 14.54 145 MET A N 1
ATOM 615 C CA . MET A 1 78 ? 31.957 1.745 -26.985 1.00 14.30 145 MET A CA 1
ATOM 616 C C . MET A 1 78 ? 31.019 2.529 -26.078 1.00 18.56 145 MET A C 1
ATOM 617 O O . MET A 1 78 ? 30.313 1.952 -25.246 1.00 15.96 145 MET A O 1
ATOM 622 N N . GLN A 1 79 ? 31.000 3.847 -26.257 1.00 13.24 146 GLN A N 1
ATOM 623 C CA . GLN A 1 79 ? 30.043 4.702 -25.563 1.00 24.37 146 GLN A CA 1
ATOM 624 C C . GLN A 1 79 ? 28.574 4.313 -25.790 1.00 20.05 146 GLN A C 1
ATOM 625 O O . GLN A 1 79 ? 27.758 4.310 -24.855 1.00 10.63 146 GLN A O 1
ATOM 631 N N . GLU A 1 80 ? 28.243 3.998 -27.036 1.00 15.91 147 GLU A N 1
ATOM 632 C CA . GLU A 1 80 ? 26.885 3.576 -27.390 1.00 19.89 147 GLU A CA 1
ATOM 633 C C . GLU A 1 80 ? 26.523 2.234 -26.736 1.00 21.22 147 GLU A C 1
ATOM 634 O O . GLU A 1 80 ? 25.399 2.036 -26.267 1.00 21.13 147 GLU A O 1
ATOM 640 N N . CYS A 1 81 ? 27.483 1.318 -26.704 1.00 24.21 148 CYS A N 1
ATOM 641 C CA . CYS A 1 81 ? 27.284 0.005 -26.090 1.00 19.08 148 CYS A CA 1
ATOM 642 C C . CYS A 1 81 ? 26.979 0.158 -24.600 1.00 16.71 148 CYS A C 1
ATOM 643 O O . CYS A 1 81 ? 26.053 -0.464 -24.080 1.00 12.88 148 CYS A O 1
ATOM 646 N N . ILE A 1 82 ? 27.723 1.014 -23.905 1.00 13.33 149 ILE A N 1
ATOM 647 C CA . ILE A 1 82 ? 27.480 1.140 -22.472 1.00 17.37 149 ILE A CA 1
ATOM 648 C C . ILE A 1 82 ? 26.185 1.892 -22.164 1.00 17.64 149 ILE A C 1
ATOM 649 O O . ILE A 1 82 ? 25.495 1.560 -21.208 1.00 16.04 149 ILE A O 1
ATOM 654 N N . LYS A 1 83 ? 25.846 2.883 -22.984 1.00 18.72 150 LYS A N 1
ATOM 655 C CA . LYS A 1 83 ? 24.533 3.511 -22.896 1.00 17.91 150 LYS A CA 1
ATOM 656 C C . LYS A 1 83 ? 23.457 2.425 -22.950 1.00 24.94 150 LYS A C 1
ATOM 657 O O . LYS A 1 83 ? 22.593 2.360 -22.080 1.00 26.47 150 LYS A O 1
ATOM 663 N N . THR A 1 84 ? 23.545 1.561 -23.957 1.00 22.78 151 THR A N 1
ATOM 664 C CA . THR A 1 84 ? 22.619 0.441 -24.126 1.00 26.76 151 THR A CA 1
ATOM 665 C C . THR A 1 84 ? 22.512 -0.457 -22.885 1.00 22.46 151 THR A C 1
ATOM 666 O O . THR A 1 84 ? 21.408 -0.829 -22.479 1.00 21.33 151 THR A O 1
ATOM 670 N N . LEU A 1 85 ? 23.649 -0.802 -22.284 1.00 13.45 152 LEU A N 1
ATOM 671 C CA . LEU A 1 85 ? 23.639 -1.623 -21.069 1.00 20.82 152 LEU A CA 1
ATOM 672 C C . LEU A 1 85 ? 23.050 -0.857 -19.894 1.00 21.00 152 LEU A C 1
ATOM 673 O O . LEU A 1 85 ? 22.391 -1.428 -19.024 1.00 21.87 152 LEU A O 1
ATOM 678 N N . ASP A 1 86 ? 23.307 0.445 -19.858 1.00 23.51 153 ASP A N 1
ATOM 679 C CA . ASP A 1 86 ? 22.778 1.272 -18.783 1.00 24.52 153 ASP A CA 1
ATOM 680 C C . ASP A 1 86 ? 21.256 1.300 -18.830 1.00 20.46 153 ASP A C 1
ATOM 681 O O . ASP A 1 86 ? 20.598 1.184 -17.798 1.00 18.86 153 ASP A O 1
ATOM 686 N N . VAL A 1 87 ? 20.706 1.462 -20.031 1.00 16.33 154 VAL A N 1
ATOM 687 C CA . VAL A 1 87 ? 19.253 1.447 -20.206 1.00 16.54 154 VAL A CA 1
ATOM 688 C C . VAL A 1 87 ? 18.682 0.101 -19.782 1.00 17.72 154 VAL A C 1
ATOM 689 O O . VAL A 1 87 ? 17.647 0.024 -19.115 1.00 16.20 154 VAL A O 1
ATOM 693 N N . LYS A 1 88 ? 19.377 -0.962 -20.165 1.00 12.57 155 LYS A N 1
ATOM 694 C CA . LYS A 1 88 ? 18.970 -2.314 -19.816 1.00 19.94 155 LYS A CA 1
ATOM 695 C C . LYS A 1 88 ? 18.989 -2.544 -18.289 1.00 20.72 155 LYS A C 1
ATOM 696 O O . LYS A 1 88 ? 18.154 -3.263 -17.757 1.00 17.42 155 LYS A O 1
ATOM 702 N N . LEU A 1 89 ? 19.946 -1.939 -17.594 1.00 23.17 156 LEU A N 1
ATOM 703 C CA . LEU A 1 89 ? 20.023 -2.067 -16.142 1.00 21.27 156 LEU A CA 1
ATOM 704 C C . LEU A 1 89 ? 18.778 -1.448 -15.524 1.00 20.75 156 LEU A C 1
ATOM 705 O O . LEU A 1 89 ? 18.205 -1.995 -14.585 1.00 21.16 156 LEU A O 1
ATOM 710 N N . HIS A 1 90 ? 18.343 -0.319 -16.074 1.00 20.47 157 HIS A N 1
ATOM 711 C CA . HIS A 1 90 ? 17.135 0.349 -15.577 1.00 26.39 157 HIS A CA 1
ATOM 712 C C . HIS A 1 90 ? 15.849 -0.427 -15.843 1.00 28.12 157 HIS A C 1
ATOM 713 O O . HIS A 1 90 ? 14.887 -0.362 -15.071 1.00 32.71 157 HIS A O 1
ATOM 720 N N . GLU A 1 91 ? 15.829 -1.152 -16.948 1.00 26.64 158 GLU A N 1
ATOM 721 C CA . GLU A 1 91 ? 14.579 -1.679 -17.466 1.00 30.39 158 GLU A CA 1
ATOM 722 C C . GLU A 1 91 ? 14.429 -3.159 -17.213 1.00 26.20 158 GLU A C 1
ATOM 723 O O . GLU A 1 91 ? 13.326 -3.645 -17.025 1.00 29.00 158 GLU A O 1
ATOM 729 N N . ASP A 1 92 ? 15.544 -3.876 -17.236 1.00 21.45 159 ASP A N 1
ATOM 730 C CA . ASP A 1 92 ? 15.505 -5.331 -17.238 1.00 19.92 159 ASP A CA 1
ATOM 731 C C . ASP A 1 92 ? 15.883 -5.952 -15.890 1.00 20.23 159 ASP A C 1
ATOM 732 O O . ASP A 1 92 ? 17.056 -5.974 -15.505 1.00 17.01 159 ASP A O 1
ATOM 737 N N . LEU A 1 93 ? 14.880 -6.482 -15.190 1.00 16.95 160 LEU A N 1
ATOM 738 C CA . LEU A 1 93 ? 15.088 -7.090 -13.872 1.00 18.11 160 LEU A CA 1
ATOM 739 C C . LEU A 1 93 ? 16.094 -8.232 -13.843 1.00 24.23 160 LEU A C 1
ATOM 740 O O . LEU A 1 93 ? 16.838 -8.379 -12.867 1.00 24.25 160 LEU A O 1
ATOM 745 N N . GLN A 1 94 ? 16.102 -9.060 -14.885 1.00 23.72 161 GLN A N 1
ATOM 746 C CA . GLN A 1 94 ? 17.042 -10.173 -14.926 1.00 22.02 161 GLN A CA 1
ATOM 747 C C . GLN A 1 94 ? 18.492 -9.681 -15.034 1.00 22.94 161 GLN A C 1
ATOM 748 O O . GLN A 1 94 ? 19.380 -10.161 -14.338 1.00 23.81 161 GLN A O 1
ATOM 754 N N . TYR A 1 95 ? 18.736 -8.731 -15.923 1.00 16.51 162 TYR A N 1
ATOM 755 C CA . TYR A 1 95 ? 20.084 -8.205 -16.071 1.00 13.82 162 TYR A CA 1
ATOM 756 C C . TYR A 1 95 ? 20.504 -7.441 -14.806 1.00 14.42 162 TYR A C 1
ATOM 757 O O . TYR A 1 95 ? 21.636 -7.583 -14.307 1.00 12.24 162 TYR A O 1
ATOM 766 N N . PHE A 1 96 ? 19.573 -6.661 -14.274 1.00 12.32 163 PHE A N 1
ATOM 767 C CA . PHE A 1 96 ? 19.808 -5.907 -13.059 1.00 16.28 163 PHE A CA 1
ATOM 768 C C . PHE A 1 96 ? 20.281 -6.853 -11.960 1.00 23.55 163 PHE A C 1
ATOM 769 O O . PHE A 1 96 ? 21.270 -6.592 -11.297 1.00 20.56 163 PHE A O 1
ATOM 777 N N . THR A 1 97 ? 19.565 -7.956 -11.785 1.00 25.27 164 THR A N 1
ATOM 778 C CA . THR A 1 97 ? 19.901 -8.958 -10.789 1.00 15.33 164 THR A CA 1
ATOM 779 C C . THR A 1 97 ? 21.295 -9.513 -11.039 1.00 22.37 164 THR A C 1
ATOM 780 O O . THR A 1 97 ? 22.130 -9.608 -10.128 1.00 22.39 164 THR A O 1
ATOM 784 N N . GLN A 1 98 ? 21.547 -9.873 -12.287 1.00 18.91 165 GLN A N 1
ATOM 785 C CA . GLN A 1 98 ? 22.863 -10.351 -12.678 1.00 21.60 165 GLN A CA 1
ATOM 786 C C . GLN A 1 98 ? 23.968 -9.330 -12.320 1.00 24.11 165 GLN A C 1
ATOM 787 O O . GLN A 1 98 ? 25.010 -9.694 -11.783 1.00 20.68 165 GLN A O 1
ATOM 793 N N . ILE A 1 99 ? 23.733 -8.050 -12.587 1.00 19.48 166 ILE A N 1
ATOM 794 C CA . ILE A 1 99 ? 24.748 -7.042 -12.300 1.00 17.26 166 ILE A CA 1
ATOM 795 C C . ILE A 1 99 ? 24.908 -6.823 -10.788 1.00 18.95 166 ILE A C 1
ATOM 796 O O . ILE A 1 99 ? 26.021 -6.643 -10.284 1.00 15.27 166 ILE A O 1
ATOM 801 N N . TYR A 1 100 ? 23.787 -6.852 -10.073 1.00 15.81 167 TYR A N 1
ATOM 802 C CA . TYR A 1 100 ? 23.786 -6.740 -8.625 1.00 10.01 167 TYR A CA 1
ATOM 803 C C . TYR A 1 100 ? 24.621 -7.856 -7.995 1.00 19.11 167 TYR A C 1
ATOM 804 O O . TYR A 1 100 ? 25.474 -7.599 -7.140 1.00 17.79 167 TYR A O 1
ATOM 813 N N . ASN A 1 101 ? 24.361 -9.099 -8.390 1.00 12.38 168 ASN A N 1
ATOM 814 C CA . ASN A 1 101 ? 25.125 -10.216 -7.843 1.00 19.48 168 ASN A CA 1
ATOM 815 C C . ASN A 1 101 ? 26.607 -10.116 -8.199 1.00 22.01 168 ASN A C 1
ATOM 816 O O . ASN A 1 101 ? 27.472 -10.377 -7.369 1.00 25.17 168 ASN A O 1
ATOM 821 N N . TYR A 1 102 ? 26.886 -9.721 -9.434 1.00 14.05 169 TYR A N 1
ATOM 822 C C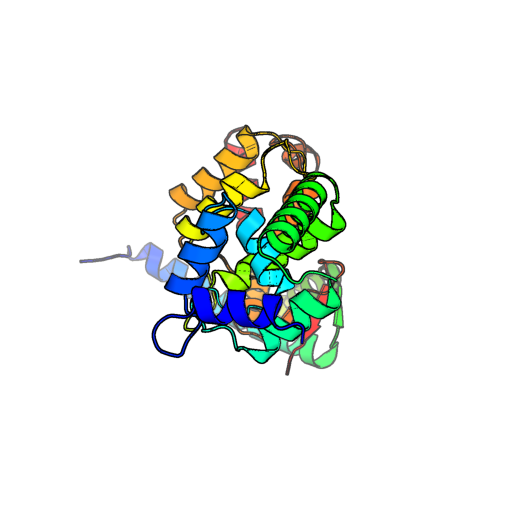A . TYR A 1 102 ? 28.254 -9.530 -9.904 1.00 16.01 169 TYR A CA 1
ATOM 823 C C . TYR A 1 102 ? 28.992 -8.477 -9.076 1.00 22.38 169 TYR A C 1
ATOM 824 O O . TYR A 1 102 ? 30.185 -8.609 -8.798 1.00 25.38 169 TYR A O 1
ATOM 833 N N . ALA A 1 103 ? 28.265 -7.449 -8.653 1.00 18.52 170 ALA A N 1
ATOM 834 C CA . ALA A 1 103 ? 28.864 -6.299 -7.972 1.00 24.10 170 ALA A CA 1
ATOM 835 C C . ALA A 1 103 ? 29.648 -6.671 -6.718 1.00 29.04 170 ALA A C 1
ATOM 836 O O . ALA A 1 103 ? 30.698 -6.092 -6.445 1.00 21.93 170 ALA A O 1
ATOM 838 N N . PHE A 1 104 ? 29.120 -7.617 -5.944 1.00 22.68 171 PHE A N 1
ATOM 839 C CA . PHE A 1 104 ? 29.751 -8.003 -4.686 1.00 15.98 171 PHE A CA 1
ATOM 840 C C . PHE A 1 104 ? 31.203 -8.416 -4.872 1.00 17.47 171 PHE A C 1
ATOM 841 O O . PHE A 1 104 ? 32.077 -7.924 -4.171 1.00 14.72 171 PHE A O 1
ATOM 849 N N . ASN A 1 105 ? 31.450 -9.338 -5.796 1.00 14.86 172 ASN A N 1
ATOM 850 C CA . ASN A 1 105 ? 32.790 -9.879 -5.990 1.00 26.25 172 ASN A CA 1
ATOM 851 C C . ASN A 1 105 ? 33.717 -8.848 -6.588 1.00 29.25 172 ASN A C 1
ATOM 852 O O . ASN A 1 105 ? 34.901 -8.789 -6.258 1.00 34.43 172 ASN A O 1
ATOM 857 N N . LEU A 1 106 ? 33.171 -8.030 -7.473 1.00 27.55 173 LEU A N 1
ATOM 858 C CA . LEU A 1 106 ? 33.966 -7.017 -8.134 1.00 34.04 173 LEU A CA 1
ATOM 859 C C . LEU A 1 106 ? 34.523 -6.023 -7.117 1.00 27.96 173 LEU A C 1
ATOM 860 O O . LEU A 1 106 ? 35.675 -5.617 -7.221 1.00 43.09 173 LEU A O 1
ATOM 865 N N . ILE A 1 107 ? 33.719 -5.641 -6.130 1.00 24.34 174 ILE A N 1
ATOM 866 C CA . ILE A 1 107 ? 34.164 -4.666 -5.126 1.00 32.65 174 ILE A CA 1
ATOM 867 C C . ILE A 1 107 ? 34.776 -5.289 -3.856 1.00 35.60 174 ILE A C 1
ATOM 868 O O . ILE A 1 107 ? 35.373 -4.594 -3.040 1.00 27.00 174 ILE A O 1
ATOM 873 N N . LEU A 1 108 ? 34.619 -6.594 -3.687 1.00 27.27 175 LEU A N 1
ATOM 874 C CA . LEU A 1 108 ? 35.255 -7.293 -2.577 1.00 23.53 175 LEU A CA 1
ATOM 875 C C . LEU A 1 108 ? 36.786 -7.239 -2.746 1.00 20.79 175 LEU A C 1
ATOM 876 O O . LEU A 1 108 ? 37.314 -7.577 -3.809 1.00 21.54 175 LEU A O 1
ATOM 881 N N . ASP A 1 109 ? 37.493 -6.802 -1.709 1.00 20.02 176 ASP A N 1
ATOM 882 C CA . ASP A 1 109 ? 38.960 -6.883 -1.694 1.00 17.57 176 ASP A CA 1
ATOM 883 C C . ASP A 1 109 ? 39.378 -8.333 -1.908 1.00 22.60 176 ASP A C 1
ATOM 884 O O . ASP A 1 109 ? 38.855 -9.239 -1.251 1.00 24.89 176 ASP A O 1
ATOM 889 N N . PRO A 1 110 ? 40.308 -8.567 -2.838 1.00 27.82 177 PRO A N 1
ATOM 890 C CA . PRO A 1 110 ? 40.730 -9.932 -3.180 1.00 24.93 177 PRO A CA 1
ATOM 891 C C . PRO A 1 110 ? 41.218 -10.707 -1.957 1.00 17.40 177 PRO A C 1
ATOM 892 O O . PRO A 1 110 ? 41.207 -11.939 -1.969 1.00 21.57 177 PRO A O 1
ATOM 896 N N . ASN A 1 111 ? 41.635 -9.999 -0.912 1.00 14.10 178 ASN A N 1
ATOM 897 C CA . ASN A 1 111 ? 42.179 -10.657 0.274 1.00 16.54 178 ASN A CA 1
ATOM 898 C C . ASN A 1 111 ? 41.139 -10.873 1.383 1.00 16.02 178 ASN A C 1
ATOM 899 O O . ASN A 1 111 ? 41.455 -11.351 2.468 1.00 23.83 178 ASN A O 1
ATOM 904 N N . ARG A 1 112 ? 39.896 -10.519 1.097 1.00 18.70 179 ARG A N 1
ATOM 905 C CA . ARG A 1 112 ? 38.816 -10.629 2.076 1.00 20.89 179 ARG A CA 1
ATOM 906 C C . ARG A 1 112 ? 37.750 -11.616 1.604 1.00 21.25 179 ARG A C 1
ATOM 907 O O . ARG A 1 112 ? 37.727 -11.998 0.431 1.00 20.27 179 ARG A O 1
ATOM 915 N N . LYS A 1 113 ? 36.868 -12.013 2.518 1.00 13.97 180 LYS A N 1
ATOM 916 C CA . LYS A 1 113 ? 35.698 -12.819 2.188 1.00 17.72 180 LYS A CA 1
ATOM 917 C C . LYS A 1 113 ? 34.422 -11.960 2.165 1.00 24.25 180 LYS A C 1
ATOM 918 O O . LYS A 1 113 ? 33.485 -12.243 1.415 1.00 23.49 180 LYS A O 1
ATOM 924 N N . ASP A 1 114 ? 34.392 -10.926 3.004 1.00 24.03 181 ASP A N 1
ATOM 925 C CA . ASP A 1 114 ? 33.243 -10.030 3.128 1.00 22.64 181 ASP A CA 1
ATOM 926 C C . ASP A 1 114 ? 33.623 -8.630 2.669 1.00 24.01 181 ASP A C 1
ATOM 927 O O . ASP A 1 114 ? 34.809 -8.273 2.653 1.00 20.40 181 ASP A O 1
ATOM 932 N N . ILE A 1 115 ? 32.626 -7.826 2.305 1.00 15.65 182 ILE A N 1
ATOM 933 C CA . ILE A 1 115 ? 32.869 -6.408 2.045 1.00 12.60 182 ILE A CA 1
ATOM 934 C C . ILE A 1 115 ? 32.573 -5.606 3.307 1.00 23.29 182 ILE A C 1
ATOM 935 O O . ILE A 1 115 ? 31.847 -6.062 4.202 1.00 20.36 182 ILE A O 1
ATOM 940 N N . ASP A 1 116 ? 33.122 -4.398 3.364 1.00 22.26 183 ASP A N 1
ATOM 941 C CA . ASP A 1 116 ? 32.808 -3.479 4.442 1.00 22.09 183 ASP A CA 1
ATOM 942 C C . ASP A 1 116 ? 31.434 -2.879 4.225 1.00 26.20 183 ASP A C 1
ATOM 943 O O . ASP A 1 116 ? 31.039 -2.573 3.095 1.00 21.42 183 ASP A O 1
ATOM 948 N N . THR A 1 117 ? 30.705 -2.723 5.320 1.00 19.50 184 THR A N 1
ATOM 949 C CA . THR A 1 117 ? 29.357 -2.202 5.269 1.00 17.39 184 THR A CA 1
ATOM 950 C C . THR A 1 117 ? 29.265 -0.855 4.517 1.00 26.98 184 THR A C 1
ATOM 951 O O . THR A 1 117 ? 28.373 -0.675 3.687 1.00 26.32 184 THR A O 1
ATOM 955 N N . ASP A 1 118 ? 30.181 0.076 4.779 1.00 27.84 185 ASP A N 1
ATOM 956 C CA . ASP A 1 118 ? 30.169 1.361 4.058 1.00 36.91 185 ASP A CA 1
ATOM 957 C C . ASP A 1 118 ? 30.108 1.203 2.533 1.00 30.86 185 ASP A C 1
ATOM 958 O O . ASP A 1 118 ? 29.291 1.840 1.870 1.00 24.76 185 ASP A O 1
ATOM 963 N N . GLU A 1 119 ? 30.991 0.372 1.985 1.00 23.02 186 GLU A N 1
ATOM 964 C CA . GLU A 1 119 ? 31.007 0.084 0.551 1.00 25.05 186 GLU A CA 1
ATOM 965 C C . GLU A 1 119 ? 29.669 -0.462 0.058 1.00 26.18 186 GLU A C 1
ATOM 966 O O . GLU A 1 119 ? 29.192 -0.087 -1.018 1.00 25.41 186 GLU A O 1
ATOM 972 N N . GLY A 1 120 ? 29.068 -1.361 0.835 1.00 19.22 187 GLY A N 1
ATOM 973 C CA . GLY A 1 120 ? 27.788 -1.940 0.451 1.00 20.22 187 GLY A CA 1
ATOM 974 C C . GLY A 1 120 ? 26.695 -0.886 0.386 1.00 23.65 187 GLY A C 1
ATOM 975 O O . GLY A 1 120 ? 25.935 -0.816 -0.587 1.00 25.90 187 GLY A O 1
ATOM 976 N N . ILE A 1 121 ? 26.610 -0.070 1.430 1.00 22.18 188 ILE A N 1
ATOM 977 C CA . ILE A 1 121 ? 25.632 1.017 1.473 1.00 26.16 188 ILE A CA 1
ATOM 978 C C . ILE A 1 121 ? 25.808 1.958 0.288 1.00 24.33 188 ILE A C 1
ATOM 979 O O . ILE A 1 121 ? 24.836 2.429 -0.302 1.00 26.42 188 ILE A O 1
ATOM 984 N N . GLN A 1 122 ? 27.067 2.235 -0.038 1.00 18.97 189 GLN A N 1
ATOM 985 C CA . GLN A 1 122 ? 27.414 3.078 -1.168 1.00 18.89 189 GLN A CA 1
ATOM 986 C C . GLN A 1 122 ? 26.741 2.566 -2.442 1.00 27.65 189 GLN A C 1
ATOM 987 O O . GLN A 1 122 ? 26.129 3.338 -3.182 1.00 22.98 189 GLN A O 1
ATOM 993 N N . TYR A 1 123 ? 26.850 1.265 -2.705 1.00 18.46 190 TYR A N 1
ATOM 994 C CA . TYR A 1 123 ? 26.194 0.696 -3.883 1.00 15.28 190 TYR A CA 1
ATOM 995 C C . TYR A 1 123 ? 24.702 0.500 -3.696 1.00 11.28 190 TYR A C 1
ATOM 996 O O . TYR A 1 123 ? 23.934 0.698 -4.631 1.00 16.93 190 TYR A O 1
ATOM 1005 N N . TRP A 1 124 ? 24.286 0.102 -2.498 1.00 14.47 191 TRP A N 1
ATOM 1006 C CA . TRP A 1 124 ? 22.866 -0.052 -2.243 1.00 16.06 191 TRP A CA 1
ATOM 1007 C C . TRP A 1 124 ? 22.099 1.250 -2.492 1.00 19.23 191 TRP A C 1
ATOM 1008 O O . TRP A 1 124 ? 20.957 1.229 -2.956 1.00 23.63 191 TRP A O 1
ATOM 1019 N N . LYS A 1 125 ? 22.715 2.382 -2.173 1.00 19.21 192 LYS A N 1
ATOM 1020 C CA . LYS A 1 125 ? 22.030 3.658 -2.362 1.00 25.32 192 LYS A CA 1
ATOM 1021 C C . LYS A 1 125 ? 21.684 3.871 -3.827 1.00 19.51 192 LYS A C 1
ATOM 1022 O O . LYS A 1 125 ? 20.677 4.496 -4.130 1.00 22.19 192 LYS A O 1
ATOM 1028 N N . LEU A 1 126 ? 22.505 3.318 -4.722 1.00 17.48 193 LEU A N 1
ATOM 1029 C CA . LEU A 1 126 ? 22.298 3.457 -6.172 1.00 22.43 193 LEU A CA 1
ATOM 1030 C C . LEU A 1 126 ? 21.354 2.397 -6.698 1.00 21.90 193 LEU A C 1
ATOM 1031 O O . LEU A 1 126 ? 20.410 2.700 -7.429 1.00 20.03 193 LEU A O 1
ATOM 1036 N N . PHE A 1 127 ? 21.612 1.150 -6.317 1.00 17.33 194 PHE A N 1
ATOM 1037 C CA . PHE A 1 127 ? 20.869 0.022 -6.861 1.00 15.05 194 PHE A CA 1
ATOM 1038 C C . PHE A 1 127 ? 19.378 0.131 -6.569 1.00 18.43 194 PHE A C 1
ATOM 1039 O O . PHE A 1 127 ? 18.541 -0.126 -7.443 1.00 19.42 194 PHE A O 1
ATOM 1047 N N . PHE A 1 128 ? 19.049 0.515 -5.341 1.00 15.80 195 PHE A N 1
ATOM 1048 C CA . PHE A 1 128 ? 17.662 0.440 -4.887 1.00 21.33 195 PHE A CA 1
ATOM 1049 C C . PHE A 1 128 ? 16.883 1.760 -4.973 1.00 30.01 195 PHE A C 1
ATOM 1050 O O . PHE A 1 128 ? 15.964 1.999 -4.192 1.00 33.13 195 PHE A O 1
ATOM 1058 N N . GLN A 1 129 ? 17.240 2.601 -5.941 1.00 21.83 196 GLN A N 1
ATOM 1059 C CA . GLN A 1 129 ? 16.411 3.756 -6.273 1.00 22.30 196 GLN A CA 1
ATOM 1060 C C . GLN A 1 129 ? 15.234 3.323 -7.164 1.00 18.91 196 GLN A C 1
ATOM 1061 O O . GLN A 1 129 ? 15.300 2.285 -7.817 1.00 22.16 196 GLN A O 1
ATOM 1067 N N . PRO A 1 130 ? 14.130 4.089 -7.155 1.00 18.59 197 PRO A N 1
ATOM 1068 C CA . PRO A 1 130 ? 12.923 3.681 -7.896 1.00 23.08 197 PRO A CA 1
ATOM 1069 C C . PRO A 1 130 ? 13.038 3.744 -9.424 1.00 26.86 197 PRO A C 1
ATOM 1070 O O . PRO A 1 130 ? 12.141 3.261 -10.117 1.00 24.58 197 PRO A O 1
ATOM 1074 N N . GLU A 1 131 ? 14.112 4.332 -9.941 1.00 24.32 198 GLU A N 1
ATOM 1075 C CA . GLU A 1 131 ? 14.342 4.357 -11.382 1.00 23.76 198 GLU A CA 1
ATOM 1076 C C . GLU A 1 131 ? 14.767 2.978 -11.872 1.00 27.63 198 GLU A C 1
ATOM 1077 O O . GLU A 1 131 ? 14.805 2.727 -13.077 1.00 24.29 198 GLU A O 1
ATOM 1083 N N . TYR A 1 132 ? 15.075 2.089 -10.928 1.00 25.75 199 TYR A N 1
ATOM 1084 C CA . TYR A 1 132 ? 15.513 0.722 -11.235 1.00 15.60 199 TYR A CA 1
ATOM 1085 C C . TYR A 1 132 ? 14.395 -0.300 -11.023 1.00 20.87 199 TYR A C 1
ATOM 1086 O O . TYR A 1 132 ? 13.408 0.004 -10.358 1.00 25.96 199 TYR A O 1
ATOM 1095 N N . PRO A 1 133 ? 14.540 -1.512 -11.598 1.00 23.44 200 PRO A N 1
ATOM 1096 C CA . PRO A 1 133 ? 13.457 -2.506 -11.638 1.00 23.31 200 PRO A CA 1
ATOM 1097 C C . PRO A 1 133 ? 12.946 -2.970 -10.269 1.00 30.86 200 PRO A C 1
ATOM 1098 O O . PRO A 1 133 ? 11.810 -3.423 -10.191 1.00 32.70 200 PRO A O 1
ATOM 1102 N N . VAL A 1 134 ? 13.753 -2.896 -9.217 1.00 31.52 201 VAL A N 1
ATOM 1103 C CA . VAL A 1 134 ? 13.241 -3.256 -7.894 1.00 31.41 201 VAL A CA 1
ATOM 1104 C C . VAL A 1 134 ? 12.626 -2.054 -7.200 1.00 28.31 201 VAL A C 1
ATOM 1105 O O . VAL A 1 134 ? 13.320 -1.116 -6.809 1.00 31.23 201 VAL A O 1
ATOM 1109 N N . ARG A 1 135 ? 11.310 -2.090 -7.052 1.00 32.29 202 ARG A N 1
ATOM 1110 C CA . ARG A 1 135 ? 10.585 -0.959 -6.500 1.00 41.09 202 ARG A CA 1
ATOM 1111 C C . ARG A 1 135 ? 10.322 -1.153 -5.004 1.00 38.98 202 ARG A C 1
ATOM 1112 O O . ARG A 1 135 ? 9.716 -2.149 -4.587 1.00 30.22 202 ARG A O 1
ATOM 1120 N N . MET A 1 136 ? 10.805 -0.206 -4.204 1.00 31.38 203 MET A N 1
ATOM 1121 C CA . MET A 1 136 ? 10.649 -0.258 -2.750 1.00 30.66 203 MET A CA 1
ATOM 1122 C C . MET A 1 136 ? 10.593 1.155 -2.161 1.00 36.26 203 MET A C 1
ATOM 1123 O O . MET A 1 136 ? 11.055 2.115 -2.787 1.00 41.72 203 MET A O 1
ATOM 1128 N N . GLU A 1 137 ? 10.040 1.283 -0.956 1.00 39.03 204 GLU A N 1
ATOM 1129 C CA . GLU A 1 137 ? 9.939 2.588 -0.302 1.00 44.51 204 GLU A CA 1
ATOM 1130 C C . GLU A 1 137 ? 11.291 3.068 0.237 1.00 42.91 204 GLU A C 1
ATOM 1131 O O . GLU A 1 137 ? 12.081 2.285 0.762 1.00 38.78 204 GLU A O 1
ATOM 1137 N N . PRO A 1 138 ? 11.555 4.369 0.110 1.00 37.93 205 PRO A N 1
ATOM 1138 C CA . PRO A 1 138 ? 12.829 4.937 0.545 1.00 31.50 205 PRO A CA 1
ATOM 1139 C C . PRO A 1 138 ? 13.048 4.719 2.040 1.00 39.83 205 PRO A C 1
ATOM 1140 O O . PRO A 1 138 ? 14.194 4.599 2.455 1.00 39.61 205 PRO A O 1
ATOM 1144 N N . ASP A 1 139 ? 11.968 4.682 2.824 1.00 41.97 206 ASP A N 1
ATOM 1145 C CA . ASP A 1 139 ? 12.050 4.524 4.282 1.00 40.76 206 ASP A CA 1
ATOM 1146 C C . ASP A 1 139 ? 12.660 3.203 4.691 1.00 35.94 206 ASP A C 1
ATOM 1147 O O . ASP A 1 139 ? 13.433 3.136 5.642 1.00 37.62 206 ASP A O 1
ATOM 1152 N N . LEU A 1 140 ? 12.256 2.147 3.994 1.00 30.37 207 LEU A N 1
ATOM 1153 C CA . LEU A 1 140 ? 12.721 0.805 4.285 1.00 30.15 207 LEU A CA 1
ATOM 1154 C C . LEU A 1 140 ? 14.222 0.755 4.027 1.00 34.24 207 LEU A C 1
ATOM 1155 O O . LEU A 1 140 ? 14.998 0.274 4.861 1.00 33.39 207 LEU A O 1
ATOM 1160 N N . LEU A 1 141 ? 14.634 1.281 2.877 1.00 26.26 208 LEU A N 1
ATOM 1161 C CA . LEU A 1 141 ? 16.047 1.306 2.540 1.00 25.08 208 LEU A CA 1
ATOM 1162 C C . LEU A 1 141 ? 16.861 2.042 3.611 1.00 31.08 208 LEU A C 1
ATOM 1163 O O . LEU A 1 141 ? 17.861 1.510 4.106 1.00 23.82 208 LEU A O 1
ATOM 1168 N N . GLU A 1 142 ? 16.431 3.253 3.975 1.00 25.33 209 GLU A N 1
ATOM 1169 C CA . GLU A 1 142 ? 17.127 4.022 5.012 1.00 30.18 209 GLU A CA 1
ATOM 1170 C C . GLU A 1 142 ? 17.096 3.315 6.376 1.00 25.25 209 GLU A C 1
ATOM 1171 O O . GLU A 1 142 ? 18.081 3.307 7.110 1.00 29.42 209 GLU A O 1
ATOM 1177 N N . ALA A 1 143 ? 15.969 2.707 6.704 1.00 25.98 210 ALA A N 1
ATOM 1178 C CA . ALA A 1 143 ? 15.884 1.919 7.926 1.00 25.75 210 ALA A CA 1
ATOM 1179 C C . ALA A 1 143 ? 16.942 0.811 7.919 1.00 34.57 210 ALA A C 1
ATOM 1180 O O . ALA A 1 143 ? 17.577 0.536 8.943 1.00 33.77 210 ALA A O 1
ATOM 1182 N N . TRP A 1 144 ? 17.138 0.186 6.757 1.00 31.03 211 TRP A N 1
ATOM 1183 C CA . TRP A 1 144 ? 18.097 -0.904 6.640 1.00 21.98 211 TRP A CA 1
ATOM 1184 C C . TRP A 1 144 ? 19.502 -0.382 6.908 1.00 23.21 211 TRP A C 1
ATOM 1185 O O . TRP A 1 144 ? 20.274 -0.983 7.662 1.00 23.30 211 TRP A O 1
ATOM 1196 N N . PHE A 1 145 ? 19.820 0.765 6.323 1.00 20.93 212 PHE A N 1
ATOM 1197 C CA . PHE A 1 145 ? 21.114 1.377 6.547 1.00 21.23 212 PHE A CA 1
ATOM 1198 C C . PHE A 1 145 ? 21.307 1.683 8.039 1.00 29.89 212 PHE A C 1
ATOM 1199 O O . PHE A 1 145 ? 22.362 1.406 8.612 1.00 34.36 212 PHE A O 1
ATOM 1207 N N . ARG A 1 146 ? 20.280 2.249 8.661 1.00 30.91 213 ARG A N 1
ATOM 1208 C CA . ARG A 1 146 ? 20.329 2.591 10.082 1.00 33.00 213 ARG A CA 1
ATOM 1209 C C . ARG A 1 146 ? 20.465 1.354 10.974 1.00 33.51 213 ARG A C 1
ATOM 1210 O O . ARG A 1 146 ? 21.266 1.335 11.904 1.00 31.42 213 ARG A O 1
ATOM 1218 N N . PHE A 1 147 ? 19.684 0.324 10.681 1.00 27.44 214 PHE A N 1
ATOM 1219 C CA . PHE A 1 147 ? 19.845 -0.948 11.362 1.00 27.02 214 PHE A CA 1
ATOM 1220 C C . PHE A 1 147 ? 21.317 -1.337 11.379 1.00 27.20 214 PHE A C 1
ATOM 1221 O O . PHE A 1 147 ? 21.896 -1.529 12.444 1.00 29.14 214 PHE A O 1
ATOM 1229 N N . LEU A 1 148 ? 21.930 -1.417 10.199 1.00 28.64 215 LEU A N 1
ATOM 1230 C CA . LEU A 1 148 ? 23.337 -1.803 10.085 1.00 29.95 215 LEU A CA 1
ATOM 1231 C C . LEU A 1 148 ? 24.288 -0.934 10.915 1.00 37.86 215 LEU A C 1
ATOM 1232 O O . LEU A 1 148 ? 25.230 -1.441 11.537 1.00 41.90 215 LEU A O 1
ATOM 1237 N N . ARG A 1 149 ? 24.057 0.374 10.913 1.00 34.71 216 ARG A N 1
ATOM 1238 C CA . ARG A 1 149 ? 24.930 1.284 11.646 1.00 36.65 216 ARG A CA 1
ATOM 1239 C C . ARG A 1 149 ? 24.717 1.150 13.155 1.00 28.07 216 ARG A C 1
ATOM 1240 O O . ARG A 1 149 ? 25.668 1.011 13.927 1.00 31.49 216 ARG A O 1
ATOM 1248 N N . ASP A 1 150 ? 23.457 1.184 13.561 1.00 28.17 217 ASP A N 1
ATOM 1249 C CA . ASP A 1 150 ? 23.105 1.123 14.961 1.00 28.23 217 ASP A CA 1
ATOM 1250 C C . ASP A 1 150 ? 23.554 -0.186 15.606 1.00 35.71 217 ASP A C 1
ATOM 1251 O O . ASP A 1 150 ? 24.021 -0.190 16.741 1.00 37.38 217 ASP A O 1
ATOM 1256 N N . GLU A 1 151 ? 23.427 -1.298 14.889 1.00 32.09 218 GLU A N 1
ATOM 1257 C CA . GLU A 1 151 ? 23.667 -2.598 15.515 1.00 33.16 218 GLU A CA 1
ATOM 1258 C C . GLU A 1 151 ? 25.096 -3.097 15.319 1.00 28.82 218 GLU A C 1
ATOM 1259 O O . GLU A 1 151 ? 25.393 -4.251 15.619 1.00 29.09 218 GLU A O 1
ATOM 1265 N N . GLY A 1 152 ? 25.972 -2.222 14.825 1.00 29.19 219 GLY A N 1
ATOM 1266 C CA . GLY A 1 152 ? 27.378 -2.563 14.657 1.00 30.49 219 GLY A CA 1
ATOM 1267 C C . GLY A 1 152 ? 27.686 -3.615 13.604 1.00 35.85 219 GLY A C 1
ATOM 1268 O O . GLY A 1 152 ? 28.706 -4.308 13.691 1.00 34.27 219 GLY A O 1
ATOM 1269 N N . LYS A 1 153 ? 26.810 -3.743 12.611 1.00 28.80 220 LYS A N 1
ATOM 1270 C CA . LYS A 1 153 ? 27.067 -4.636 11.489 1.00 31.47 220 LYS A CA 1
ATOM 1271 C C . LYS A 1 153 ? 28.065 -3.978 10.528 1.00 34.00 220 LYS A C 1
ATOM 1272 O O . LYS A 1 153 ? 27.672 -3.197 9.665 1.00 34.52 220 LYS A O 1
ATOM 1278 N N . THR A 1 154 ? 29.349 -4.302 10.671 1.00 26.76 221 THR A N 1
ATOM 1279 C CA . THR A 1 154 ? 30.396 -3.611 9.914 1.00 22.87 221 THR A CA 1
ATOM 1280 C C . THR A 1 154 ? 30.889 -4.380 8.680 1.00 26.36 221 THR A C 1
ATOM 1281 O O . THR A 1 154 ? 31.636 -3.838 7.869 1.00 28.22 221 THR A O 1
ATOM 1285 N N . THR A 1 155 ? 30.496 -5.642 8.541 1.00 22.11 222 THR A N 1
ATOM 1286 C CA . THR A 1 155 ? 30.766 -6.353 7.294 1.00 22.63 222 THR A CA 1
ATOM 1287 C C . THR A 1 155 ? 29.519 -7.036 6.765 1.00 23.41 222 THR A C 1
ATOM 1288 O O . THR A 1 155 ? 28.591 -7.303 7.524 1.00 20.91 222 THR A O 1
ATOM 1292 N N . ILE A 1 156 ? 29.518 -7.310 5.460 1.00 17.16 223 ILE A N 1
ATOM 1293 C CA . ILE A 1 156 ? 28.403 -7.948 4.784 1.00 12.02 223 ILE A CA 1
ATOM 1294 C C . ILE A 1 156 ? 28.928 -9.150 3.983 1.00 19.77 223 ILE A C 1
ATOM 1295 O O . ILE A 1 156 ? 29.864 -9.021 3.201 1.00 20.26 223 ILE A O 1
ATOM 1300 N N . SER A 1 157 ? 28.327 -10.317 4.187 1.00 19.89 224 SER A N 1
ATOM 1301 C CA . SER A 1 157 ? 28.709 -11.532 3.457 1.00 21.12 224 SER A CA 1
ATOM 1302 C C . SER A 1 157 ? 28.037 -11.593 2.097 1.00 12.77 224 SER A C 1
ATOM 1303 O O . SER A 1 157 ? 27.082 -10.846 1.842 1.00 15.81 224 SER A O 1
ATOM 1306 N N . LYS A 1 158 ? 28.525 -12.484 1.232 1.00 11.78 225 LYS A N 1
ATOM 1307 C CA . LYS A 1 158 ? 27.939 -12.657 -0.087 1.00 20.48 225 LYS A CA 1
ATOM 1308 C C . LYS A 1 158 ? 26.521 -13.218 0.013 1.00 19.18 225 LYS A C 1
ATOM 1309 O O . LYS A 1 158 ? 25.624 -12.787 -0.713 1.00 16.70 225 LYS A O 1
ATOM 1315 N N . ASP A 1 159 ? 26.309 -14.172 0.914 1.00 11.15 226 ASP A N 1
ATOM 1316 C CA . ASP A 1 159 ? 24.969 -14.733 1.051 1.00 12.80 226 ASP A CA 1
ATOM 1317 C C . ASP A 1 159 ? 23.982 -13.631 1.425 1.00 18.32 226 ASP A C 1
ATOM 1318 O O . ASP A 1 159 ? 22.881 -13.564 0.892 1.00 21.61 226 ASP A O 1
ATOM 1323 N N . THR A 1 160 ? 24.393 -12.748 2.324 1.00 17.75 227 THR A N 1
ATOM 1324 C CA . THR A 1 160 ? 23.511 -11.685 2.776 1.00 16.91 227 THR A CA 1
ATOM 1325 C C . THR A 1 160 ? 23.280 -10.659 1.682 1.00 21.78 227 THR A C 1
ATOM 1326 O O . THR A 1 160 ? 22.140 -10.243 1.434 1.00 13.72 227 THR A O 1
ATOM 1330 N N . TRP A 1 161 ? 24.365 -10.254 1.029 1.00 11.68 228 TRP A N 1
ATOM 1331 C CA . TRP A 1 161 ? 24.263 -9.385 -0.127 1.00 9.67 228 TRP A CA 1
ATOM 1332 C C . TRP A 1 161 ? 23.262 -9.961 -1.123 1.00 14.17 228 TRP A C 1
ATOM 1333 O O . TRP A 1 161 ? 22.342 -9.267 -1.559 1.00 12.86 228 TRP A O 1
ATOM 1344 N N . ARG A 1 162 ? 23.443 -11.231 -1.485 1.00 10.70 229 ARG A N 1
ATOM 1345 C CA . ARG A 1 162 ? 22.578 -11.860 -2.485 1.00 17.61 229 ARG A CA 1
ATOM 1346 C C . ARG A 1 162 ? 21.129 -11.961 -2.008 1.00 18.95 229 ARG A C 1
ATOM 1347 O O . ARG A 1 162 ? 20.211 -11.620 -2.743 1.00 16.44 229 ARG A O 1
ATOM 1355 N N . MET A 1 163 ? 20.917 -12.386 -0.766 1.00 25.84 230 MET A N 1
ATOM 1356 C CA . MET A 1 163 ? 19.548 -12.546 -0.259 1.00 22.27 230 MET A CA 1
ATOM 1357 C C . MET A 1 163 ? 18.778 -11.229 -0.078 1.00 27.75 230 MET A C 1
ATOM 1358 O O . MET A 1 163 ? 17.558 -11.204 -0.234 1.00 25.05 230 MET A O 1
ATOM 1363 N N . LEU A 1 164 ? 19.484 -10.139 0.224 1.00 25.53 231 LEU A N 1
ATOM 1364 C CA . LEU A 1 164 ? 18.829 -8.842 0.402 1.00 19.61 231 LEU A CA 1
ATOM 1365 C C . LEU A 1 164 ? 17.998 -8.453 -0.820 1.00 20.64 231 LEU A C 1
ATOM 1366 O O . LEU A 1 164 ? 16.877 -7.961 -0.673 1.00 19.98 231 LEU A O 1
ATOM 1371 N N . LEU A 1 165 ? 18.543 -8.673 -2.021 1.00 18.84 232 LEU A N 1
ATOM 1372 C CA . LEU A 1 165 ? 17.793 -8.428 -3.262 1.00 23.76 232 LEU A CA 1
ATOM 1373 C C . LEU A 1 165 ? 16.431 -9.121 -3.239 1.00 22.27 232 LEU A C 1
ATOM 1374 O O . LEU A 1 165 ? 15.397 -8.482 -3.425 1.00 25.81 232 LEU A O 1
ATOM 1379 N N . LEU A 1 166 ? 16.448 -10.432 -3.025 1.00 20.9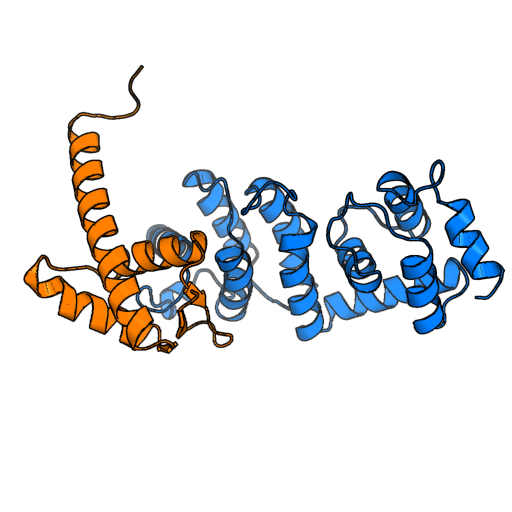3 233 LEU A N 1
ATOM 1380 C CA . LEU A 1 166 ? 15.227 -11.202 -2.869 1.00 26.92 233 LEU A CA 1
ATOM 1381 C C . LEU A 1 166 ? 14.342 -10.578 -1.799 1.00 18.85 233 LEU A C 1
ATOM 1382 O O . LEU A 1 166 ? 13.144 -10.420 -1.992 1.00 29.80 233 LEU A O 1
ATOM 1387 N N . PHE A 1 167 ? 14.939 -10.226 -0.666 1.00 28.90 234 PHE A N 1
ATOM 1388 C CA . PHE A 1 167 ? 14.177 -9.648 0.439 1.00 27.82 234 PHE A CA 1
ATOM 1389 C C . PHE A 1 167 ? 13.401 -8.421 -0.023 1.00 28.62 234 PHE A C 1
ATOM 1390 O O . PHE A 1 167 ? 12.198 -8.331 0.212 1.00 29.24 234 PHE A O 1
ATOM 1398 N N . PHE A 1 168 ? 14.083 -7.484 -0.684 1.00 26.25 235 PHE A N 1
ATOM 1399 C CA . PHE A 1 168 ? 13.438 -6.246 -1.128 1.00 19.90 235 PHE A CA 1
ATOM 1400 C C . PHE A 1 168 ? 12.474 -6.504 -2.285 1.00 27.66 235 PHE A C 1
ATOM 1401 O O . PHE A 1 168 ? 11.508 -5.771 -2.461 1.00 28.90 235 PHE A O 1
ATOM 1409 N N . LYS A 1 169 ? 12.752 -7.532 -3.082 1.00 21.51 236 LYS A N 1
ATOM 1410 C CA . LYS A 1 169 ? 11.852 -7.941 -4.157 1.00 28.59 236 LYS A CA 1
ATOM 1411 C C . LYS A 1 169 ? 10.493 -8.328 -3.574 1.00 37.97 236 LYS A C 1
ATOM 1412 O O . LYS A 1 169 ? 9.448 -7.908 -4.075 1.00 37.17 236 LYS A O 1
ATOM 1418 N N . ARG A 1 170 ? 10.510 -9.128 -2.511 1.00 31.52 237 ARG A N 1
ATOM 1419 C CA . ARG A 1 170 ? 9.267 -9.569 -1.895 1.00 32.31 237 ARG A CA 1
ATOM 1420 C C . ARG A 1 170 ? 8.665 -8.536 -0.934 1.00 31.09 237 ARG A C 1
ATOM 1421 O O . ARG A 1 170 ? 7.446 -8.445 -0.815 1.00 32.27 237 ARG A O 1
ATOM 1429 N N . TYR A 1 171 ? 9.515 -7.754 -0.269 1.00 27.66 238 TYR A N 1
ATOM 1430 C CA . TYR A 1 171 ? 9.070 -6.804 0.755 1.00 25.80 238 TYR A CA 1
ATOM 1431 C C . TYR A 1 171 ? 9.418 -5.351 0.428 1.00 31.60 238 TYR A C 1
ATOM 1432 O O . TYR A 1 171 ? 10.489 -4.873 0.787 1.00 35.54 238 TYR A O 1
ATOM 1441 N N . PRO A 1 172 ? 8.502 -4.654 -0.266 1.00 33.12 239 PRO A N 1
ATOM 1442 C CA . PRO A 1 172 ? 8.605 -3.243 -0.661 1.00 39.47 239 PRO A CA 1
ATOM 1443 C C . PRO A 1 172 ? 8.441 -2.247 0.489 1.00 41.69 239 PRO A C 1
ATOM 1444 O O . PRO A 1 172 ? 9.000 -1.148 0.415 1.00 34.05 239 PRO A O 1
ATOM 1448 N N . THR A 1 173 ? 7.679 -2.605 1.521 1.00 38.19 240 THR A N 1
ATOM 1449 C CA . THR A 1 173 ? 7.402 -1.659 2.608 1.00 42.76 240 THR A CA 1
ATOM 1450 C C . THR A 1 173 ? 7.787 -2.153 4.000 1.00 42.95 240 THR A C 1
ATOM 1451 O O . THR A 1 173 ? 7.883 -3.362 4.236 1.00 35.74 240 THR A O 1
ATOM 1455 N N . ILE A 1 174 ? 8.002 -1.210 4.913 1.00 49.77 241 ILE A N 1
ATOM 1456 C CA . ILE A 1 174 ? 8.228 -1.542 6.310 1.00 49.86 241 ILE A CA 1
ATOM 1457 C C . ILE A 1 174 ? 7.034 -2.304 6.874 1.00 49.12 241 ILE A C 1
ATOM 1458 O O . ILE A 1 174 ? 7.132 -2.889 7.958 1.00 50.75 241 ILE A O 1
ATOM 1463 N N . GLN A 1 175 ? 5.921 -2.302 6.137 1.00 52.49 242 GLN A N 1
ATOM 1464 C CA . GLN A 1 175 ? 4.661 -2.845 6.639 1.00 58.05 242 GLN A CA 1
ATOM 1465 C C . GLN A 1 175 ? 4.154 -4.091 5.905 1.00 61.54 242 GLN A C 1
ATOM 1466 O O . GLN A 1 175 ? 3.234 -4.757 6.378 1.00 67.22 242 GLN A O 1
ATOM 1468 N N . LYS A 1 176 ? 4.720 -4.402 4.745 1.00 55.92 243 LYS A N 1
ATOM 1469 C CA . LYS A 1 176 ? 4.430 -5.688 4.128 1.00 52.72 243 LYS A CA 1
ATOM 1470 C C . LYS A 1 176 ? 5.198 -6.726 4.932 1.00 50.18 243 LYS A C 1
ATOM 1471 O O . LYS A 1 176 ? 4.832 -7.902 4.987 1.00 52.51 243 LYS A O 1
ATOM 1477 N N . ILE A 1 177 ? 6.251 -6.256 5.587 1.00 40.76 244 ILE A N 1
ATOM 1478 C CA . ILE A 1 177 ? 7.125 -7.110 6.363 1.00 42.14 244 ILE A CA 1
ATOM 1479 C C . ILE A 1 177 ? 6.411 -7.567 7.624 1.00 46.40 244 ILE A C 1
ATOM 1480 O O . ILE A 1 177 ? 6.458 -8.744 7.991 1.00 42.41 244 ILE A O 1
ATOM 1485 N N . ILE A 1 178 ? 5.742 -6.630 8.281 1.00 46.89 245 ILE A N 1
ATOM 1486 C CA . ILE A 1 178 ? 4.987 -6.950 9.480 1.00 41.06 245 ILE A CA 1
ATOM 1487 C C . ILE A 1 178 ? 3.876 -7.922 9.120 1.00 44.89 245 ILE A C 1
ATOM 1488 O O . ILE A 1 178 ? 3.674 -8.952 9.773 1.00 36.44 245 ILE A O 1
ATOM 1493 N N . SER A 1 179 ? 3.154 -7.579 8.066 1.00 53.42 246 SER A N 1
ATOM 1494 C CA . SER A 1 179 ? 2.043 -8.388 7.607 1.00 62.38 246 SER A CA 1
ATOM 1495 C C . SER A 1 179 ? 2.448 -9.811 7.200 1.00 62.33 246 SER A C 1
ATOM 1496 O O . SER A 1 179 ? 1.638 -10.737 7.311 1.00 56.91 246 SER A O 1
ATOM 1499 N N . ASP A 1 180 ? 3.691 -9.996 6.750 1.00 55.90 247 ASP A N 1
ATOM 1500 C CA . ASP A 1 180 ? 4.085 -11.297 6.194 1.00 50.52 247 ASP A CA 1
ATOM 1501 C C . ASP A 1 180 ? 5.400 -11.942 6.671 1.00 35.55 247 ASP A C 1
ATOM 1502 O O . ASP A 1 180 ? 5.541 -13.156 6.583 1.00 35.63 247 ASP A O 1
ATOM 1504 N N . TYR A 1 181 ? 6.360 -11.164 7.154 1.00 28.18 248 TYR A N 1
ATOM 1505 C CA . TYR A 1 181 ? 7.684 -11.742 7.416 1.00 27.82 248 TYR A CA 1
ATOM 1506 C C . TYR A 1 181 ? 7.642 -12.922 8.378 1.00 35.63 248 TYR A C 1
ATOM 1507 O O . TYR A 1 181 ? 7.035 -12.840 9.447 1.00 46.90 248 TYR A O 1
ATOM 1516 N N . ASP A 1 182 ? 8.289 -14.019 7.989 1.00 32.77 249 ASP A N 1
ATOM 1517 C CA . ASP A 1 182 ? 8.384 -15.196 8.842 1.00 30.08 249 ASP A CA 1
ATOM 1518 C C . ASP A 1 182 ? 9.832 -15.471 9.258 1.00 34.16 249 ASP A C 1
ATOM 1519 O O . ASP A 1 182 ? 10.649 -15.905 8.443 1.00 27.24 249 ASP A O 1
ATOM 1524 N N . GLU A 1 183 ? 10.137 -15.245 10.535 1.00 33.29 250 GLU A N 1
ATOM 1525 C CA . GLU A 1 183 ? 11.511 -15.333 11.027 1.00 31.78 250 GLU A CA 1
ATOM 1526 C C . GLU A 1 183 ? 12.035 -16.760 11.151 1.00 28.60 250 GLU A C 1
ATOM 1527 O O . GLU A 1 183 ? 13.204 -16.967 11.479 1.00 27.78 250 GLU A O 1
ATOM 1533 N N . THR A 1 184 ? 11.186 -17.743 10.881 1.00 26.91 251 THR A N 1
ATOM 1534 C CA . THR A 1 184 ? 11.634 -19.134 10.949 1.00 23.38 251 THR A CA 1
ATOM 1535 C C . THR A 1 184 ? 11.968 -19.659 9.576 1.00 22.11 251 THR A C 1
ATOM 1536 O O . THR A 1 184 ? 12.452 -20.787 9.445 1.00 28.43 251 THR A O 1
ATOM 1540 N N . ALA A 1 185 ? 11.709 -18.850 8.549 1.00 25.44 252 ALA A N 1
ATOM 1541 C CA . ALA A 1 185 ? 12.048 -19.254 7.178 1.00 28.70 252 ALA A CA 1
ATOM 1542 C C . ALA A 1 185 ? 13.555 -19.184 6.939 1.00 26.29 252 ALA A C 1
ATOM 1543 O O . ALA A 1 185 ? 14.333 -19.174 7.891 1.00 24.66 252 ALA A O 1
ATOM 1545 N N . ALA A 1 186 ? 13.969 -19.129 5.677 1.00 25.85 253 ALA A N 1
ATOM 1546 C CA . ALA A 1 186 ? 15.392 -19.280 5.348 1.00 23.25 253 ALA A CA 1
ATOM 1547 C C . ALA A 1 186 ? 16.175 -17.968 5.159 1.00 25.31 253 ALA A C 1
ATOM 1548 O O . ALA A 1 186 ? 17.360 -17.995 4.823 1.00 25.12 253 ALA A O 1
ATOM 1550 N N . TRP A 1 187 ? 15.533 -16.825 5.383 1.00 20.70 254 TRP A N 1
ATOM 1551 C CA . TRP A 1 187 ? 16.267 -15.561 5.358 1.00 19.34 254 TRP A CA 1
ATOM 1552 C C . TRP A 1 187 ? 17.488 -15.584 6.272 1.00 20.04 254 TRP A C 1
ATOM 1553 O O . TRP A 1 187 ? 17.456 -16.187 7.349 1.00 25.03 254 TRP A O 1
ATOM 1564 N N . PRO A 1 188 ? 18.579 -14.924 5.843 1.00 15.51 255 PRO A N 1
ATOM 1565 C CA . PRO A 1 188 ? 19.779 -14.754 6.671 1.00 24.47 255 PRO A CA 1
ATOM 1566 C C . PRO A 1 188 ? 19.409 -14.190 8.043 1.00 29.35 255 PRO A C 1
ATOM 1567 O O . PRO A 1 188 ? 18.492 -13.349 8.131 1.00 25.69 255 PRO A O 1
ATOM 1571 N N . PHE A 1 189 ? 20.095 -14.634 9.095 1.00 19.51 256 PHE A N 1
ATOM 1572 C CA . PHE A 1 189 ? 19.661 -14.258 10.432 1.00 22.70 256 PHE A CA 1
ATOM 1573 C C . PHE A 1 189 ? 19.795 -12.741 10.635 1.00 23.93 256 PHE A C 1
ATOM 1574 O O . PHE A 1 189 ? 19.016 -12.149 11.387 1.00 19.41 256 PHE A O 1
ATOM 1582 N N . ILE A 1 190 ? 20.734 -12.106 9.927 1.00 21.34 257 ILE A N 1
ATOM 1583 C CA . ILE A 1 190 ? 20.865 -10.650 10.016 1.00 24.14 257 ILE A CA 1
ATOM 1584 C C . ILE A 1 190 ? 19.557 -9.970 9.617 1.00 18.79 257 ILE A C 1
ATOM 1585 O O . ILE A 1 190 ? 19.220 -8.899 10.112 1.00 20.55 257 ILE A O 1
ATOM 1590 N N . ILE A 1 191 ? 18.815 -10.604 8.723 1.00 23.23 258 ILE A N 1
ATOM 1591 C CA . ILE A 1 191 ? 17.528 -10.056 8.310 1.00 23.34 258 ILE A CA 1
ATOM 1592 C C . ILE A 1 191 ? 16.425 -10.339 9.341 1.00 26.78 258 ILE A C 1
ATOM 1593 O O . ILE A 1 191 ? 15.518 -9.524 9.516 1.00 29.93 258 ILE A O 1
ATOM 1598 N N . ASP A 1 192 ? 16.517 -11.472 10.038 1.00 20.55 259 ASP A N 1
ATOM 1599 C CA . ASP A 1 192 ? 15.660 -11.703 11.192 1.00 26.34 259 ASP A CA 1
ATOM 1600 C C . ASP A 1 192 ? 15.865 -10.573 12.204 1.00 34.11 259 ASP A C 1
ATOM 1601 O O . 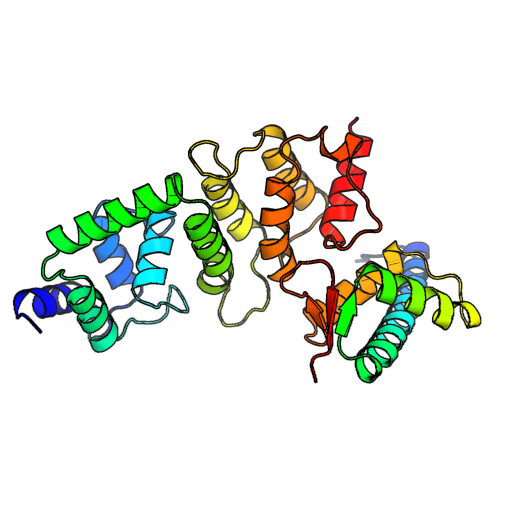ASP A 1 192 ? 14.897 -10.034 12.743 1.00 31.97 259 ASP A O 1
ATOM 1606 N N . GLU A 1 193 ? 17.122 -10.215 12.462 1.00 27.24 260 GLU A N 1
ATOM 1607 C CA . GLU A 1 193 ? 17.406 -9.145 13.422 1.00 32.51 260 GLU A CA 1
ATOM 1608 C C . GLU A 1 193 ? 16.785 -7.828 12.960 1.00 34.38 260 GLU A C 1
ATOM 1609 O O . GLU A 1 193 ? 16.182 -7.109 13.755 1.00 29.79 260 GLU A O 1
ATOM 1615 N N . PHE A 1 194 ? 16.918 -7.532 11.669 1.00 31.04 261 PHE A N 1
ATOM 1616 C CA . PHE A 1 194 ? 16.320 -6.337 11.080 1.00 23.53 261 PHE A CA 1
ATOM 1617 C C . PHE A 1 194 ? 14.810 -6.391 11.244 1.00 23.42 261 PHE A C 1
ATOM 1618 O O . PHE A 1 194 ? 14.164 -5.377 11.518 1.00 35.87 261 PHE A O 1
ATOM 1626 N N . TYR A 1 195 ? 14.248 -7.581 11.087 1.00 23.39 262 TYR A N 1
ATOM 1627 C CA . TYR A 1 195 ? 12.813 -7.769 11.246 1.00 23.40 262 TYR A CA 1
ATOM 1628 C C . TYR A 1 195 ? 12.362 -7.398 12.656 1.00 38.10 262 TYR A C 1
ATOM 1629 O O . TYR A 1 195 ? 11.345 -6.726 12.831 1.00 39.89 262 TYR A O 1
ATOM 1638 N N . GLU A 1 196 ? 13.118 -7.822 13.663 1.00 37.91 263 GLU A N 1
ATOM 1639 C CA . GLU A 1 196 ? 12.724 -7.533 15.031 1.00 42.99 263 GLU A CA 1
ATOM 1640 C C . GLU A 1 196 ? 13.034 -6.094 15.450 1.00 46.26 263 GLU A C 1
ATOM 1641 O O . GLU A 1 196 ? 12.496 -5.622 16.449 1.00 46.50 263 GLU A O 1
ATOM 1647 N N . CYS A 1 197 ? 13.870 -5.384 14.695 1.00 42.97 264 CYS A N 1
ATOM 1648 C CA . CYS A 1 197 ? 13.979 -3.938 14.917 1.00 45.49 264 CYS A CA 1
ATOM 1649 C C . CYS A 1 197 ? 12.804 -3.193 14.279 1.00 46.61 264 CYS A C 1
ATOM 1650 O O . CYS A 1 197 ? 12.300 -2.209 14.828 1.00 45.69 264 CYS A O 1
ATOM 1653 N N . LEU A 1 198 ? 12.352 -3.689 13.133 1.00 45.44 265 LEU A N 1
ATOM 1654 C CA . LEU A 1 198 ? 11.237 -3.068 12.431 1.00 44.02 265 LEU A CA 1
ATOM 1655 C C . LEU A 1 198 ? 9.925 -3.173 13.209 1.00 51.96 265 LEU A C 1
ATOM 1656 O O . LEU A 1 198 ? 9.110 -2.249 13.186 1.00 52.18 265 LEU A O 1
ATOM 1661 N N . GLN A 1 199 ? 9.706 -4.296 13.885 1.00 49.28 266 GLN A N 1
ATOM 1662 C CA . GLN A 1 199 ? 8.468 -4.446 14.648 1.00 59.52 266 GLN A CA 1
ATOM 1663 C C . GLN A 1 199 ? 8.486 -3.608 15.927 1.00 62.02 266 GLN A C 1
ATOM 1664 O O . GLN A 1 199 ? 7.448 -3.085 16.342 1.00 61.33 266 GLN A O 1
ATOM 1670 N N . ASP A 1 200 ? 9.663 -3.474 16.536 1.00 55.82 267 ASP A N 1
ATOM 1671 C CA . ASP A 1 200 ? 9.846 -2.544 17.642 1.00 57.95 267 ASP A CA 1
ATOM 1672 C C . ASP A 1 200 ? 9.229 -1.195 17.300 1.00 70.44 267 ASP A C 1
ATOM 1673 O O . ASP A 1 200 ? 8.281 -0.738 17.937 1.00 75.08 267 ASP A O 1
ATOM 1678 N N . GLN A 1 201 ? 9.793 -0.565 16.279 1.00 76.76 268 GLN A N 1
ATOM 1679 C CA . GLN A 1 201 ? 9.445 0.795 15.901 1.00 82.98 268 GLN A CA 1
ATOM 1680 C C . GLN A 1 201 ? 7.940 0.981 15.714 1.00 85.51 268 GLN A C 1
ATOM 1681 O O . GLN A 1 201 ? 7.392 2.029 16.055 1.00 88.15 268 GLN A O 1
ATOM 1687 N N . GLN A 1 202 ? 7.274 -0.043 15.191 1.00 82.73 269 GLN A N 1
ATOM 1688 C CA . GLN A 1 202 ? 5.821 -0.030 15.093 1.00 76.52 269 GLN A CA 1
ATOM 1689 C C . GLN A 1 202 ? 5.257 -1.431 15.272 1.00 67.66 269 GLN A C 1
ATOM 1690 O O . GLN A 1 202 ? 4.400 -1.867 14.507 1.00 63.78 269 GLN A O 1
ATOM 1692 N N . ASN B 2 3 ? 41.385 -1.910 30.739 1.00 87.46 730 ASN E N 1
ATOM 1693 C CA . ASN B 2 3 ? 40.163 -1.933 29.952 1.00 87.10 730 ASN E CA 1
ATOM 1694 C C . ASN B 2 3 ? 39.337 -3.167 30.279 1.00 85.32 730 ASN E C 1
ATOM 1695 O O . ASN B 2 3 ? 39.784 -4.060 30.995 1.00 89.29 730 ASN E O 1
ATOM 1697 N N . LYS B 2 4 ? 38.119 -3.199 29.756 1.00 81.68 731 LYS E N 1
ATOM 1698 C CA . LYS B 2 4 ? 37.242 -4.350 29.902 1.00 80.64 731 LYS E CA 1
ATOM 1699 C C . LYS B 2 4 ? 36.083 -4.199 28.939 1.00 78.57 731 LYS E C 1
ATOM 1700 O O . LYS B 2 4 ? 35.298 -3.249 29.026 1.00 83.92 731 LYS E O 1
ATOM 1702 N N . ARG B 2 5 ? 35.993 -5.127 28.001 1.00 72.90 732 ARG E N 1
ATOM 1703 C CA . ARG B 2 5 ? 34.866 -5.146 27.109 1.00 68.73 732 ARG E CA 1
ATOM 1704 C C . ARG B 2 5 ? 33.654 -5.678 27.870 1.00 57.23 732 ARG E C 1
ATOM 1705 O O . ARG B 2 5 ? 32.550 -5.137 27.743 1.00 50.97 732 ARG E O 1
ATOM 1713 N N . LEU B 2 6 ? 33.869 -6.718 28.675 1.00 50.46 733 LEU E N 1
ATOM 1714 C CA . LEU B 2 6 ? 32.755 -7.504 29.181 1.00 52.95 733 LEU E CA 1
ATOM 1715 C C . LEU B 2 6 ? 32.583 -7.548 30.692 1.00 56.04 733 LEU E C 1
ATOM 1716 O O . LEU B 2 6 ? 33.512 -7.846 31.443 1.00 54.31 733 LEU E O 1
ATOM 1721 N N . THR B 2 7 ? 31.359 -7.245 31.103 1.00 51.85 734 THR E N 1
ATOM 1722 C CA . THR B 2 7 ? 30.839 -7.592 32.412 1.00 49.13 734 THR E CA 1
ATOM 1723 C C . THR B 2 7 ? 31.047 -9.086 32.711 1.00 50.12 734 THR E C 1
ATOM 1724 O O . THR B 2 7 ? 31.262 -9.902 31.800 1.00 38.33 734 THR E O 1
ATOM 1728 N N . GLU B 2 8 ? 30.983 -9.448 33.987 1.00 48.43 735 GLU E N 1
ATOM 1729 C CA . GLU B 2 8 ? 31.094 -10.848 34.366 1.00 48.56 735 GLU E CA 1
ATOM 1730 C C . GLU B 2 8 ? 29.882 -11.651 33.866 1.00 45.20 735 GLU E C 1
ATOM 1731 O O . GLU B 2 8 ? 30.037 -12.759 33.351 1.00 41.34 735 GLU E O 1
ATOM 1737 N N . ASP B 2 9 ? 28.687 -11.079 33.991 1.00 31.20 736 ASP E N 1
ATOM 1738 C CA . ASP B 2 9 ? 27.478 -11.746 33.530 1.00 44.05 736 ASP E CA 1
ATOM 1739 C C . ASP B 2 9 ? 27.470 -11.905 32.014 1.00 50.58 736 ASP E C 1
ATOM 1740 O O . ASP B 2 9 ? 26.881 -12.848 31.480 1.00 57.46 736 ASP E O 1
ATOM 1745 N N . GLU B 2 10 ? 28.126 -10.979 31.325 1.00 43.71 737 GLU E N 1
ATOM 1746 C CA . GLU B 2 10 ? 28.218 -11.029 29.880 1.00 45.10 737 GLU E CA 1
ATOM 1747 C C . GLU B 2 10 ? 29.171 -12.124 29.421 1.00 44.97 737 GLU E C 1
ATOM 1748 O O . GLU B 2 10 ? 28.955 -12.737 28.379 1.00 39.93 737 GLU E O 1
ATOM 1754 N N . ARG B 2 11 ? 30.223 -12.375 30.193 1.00 47.47 738 ARG E N 1
ATOM 1755 C CA . ARG B 2 11 ? 31.161 -13.442 29.844 1.00 47.91 738 ARG E CA 1
ATOM 1756 C C . ARG B 2 11 ? 30.499 -14.807 29.969 1.00 41.95 738 ARG E C 1
ATOM 1757 O O . ARG B 2 11 ? 30.760 -15.713 29.185 1.00 47.06 738 ARG E O 1
ATOM 1765 N N . ILE B 2 12 ? 29.645 -14.952 30.968 1.00 38.64 739 ILE E N 1
ATOM 1766 C CA . ILE B 2 12 ? 28.949 -16.208 31.173 1.00 40.86 739 ILE E CA 1
ATOM 1767 C C . ILE B 2 12 ? 27.920 -16.454 30.076 1.00 37.73 739 ILE E C 1
ATOM 1768 O O . ILE B 2 12 ? 27.770 -17.575 29.589 1.00 35.43 739 ILE E O 1
ATOM 1773 N N . GLU B 2 13 ? 27.206 -15.402 29.698 1.00 33.01 740 GLU E N 1
ATOM 1774 C CA . GLU B 2 13 ? 26.272 -15.508 28.591 1.00 34.89 740 GLU E CA 1
ATOM 1775 C C . GLU B 2 13 ? 26.979 -15.891 27.291 1.00 35.97 740 GLU E C 1
ATOM 1776 O O . GLU B 2 13 ? 26.443 -16.646 26.474 1.00 36.25 740 GLU E O 1
ATOM 1782 N N . LYS B 2 14 ? 28.185 -15.367 27.107 1.00 33.19 741 LYS E N 1
ATOM 1783 C CA . LYS B 2 14 ? 28.948 -15.632 25.898 1.00 38.28 741 LYS E CA 1
ATOM 1784 C C . LYS B 2 14 ? 29.377 -17.097 25.818 1.00 36.50 741 LYS E C 1
ATOM 1785 O O . LYS B 2 14 ? 29.268 -17.721 24.775 1.00 34.91 741 LYS E O 1
ATOM 1791 N N . GLU B 2 15 ? 29.859 -17.643 26.924 1.00 31.65 742 GLU E N 1
ATOM 1792 C CA . GLU B 2 15 ? 30.255 -19.042 26.960 1.00 38.79 742 GLU E CA 1
ATOM 1793 C C . GLU B 2 15 ? 29.074 -19.960 26.663 1.00 37.92 742 GLU E C 1
ATOM 1794 O O . GLU B 2 15 ? 29.197 -20.889 25.860 1.00 43.55 742 GLU E O 1
ATOM 1800 N N . LEU B 2 16 ? 27.946 -19.710 27.324 1.00 35.22 743 LEU E N 1
ATOM 1801 C CA . LEU B 2 16 ? 26.723 -20.473 27.076 1.00 42.51 743 LEU E CA 1
ATOM 1802 C C . LEU B 2 16 ? 26.352 -20.558 25.600 1.00 38.87 743 LEU E C 1
ATOM 1803 O O . LEU B 2 16 ? 26.098 -21.641 25.079 1.00 35.99 743 LEU E O 1
ATOM 1808 N N . ASN B 2 17 ? 26.313 -19.406 24.937 1.00 24.81 744 ASN E N 1
ATOM 1809 C CA . ASN B 2 17 ? 25.969 -19.361 23.517 1.00 33.45 744 ASN E CA 1
ATOM 1810 C C . ASN B 2 17 ? 26.956 -20.117 22.645 1.00 33.10 744 ASN E C 1
ATOM 1811 O O . ASN B 2 17 ? 26.557 -20.897 21.772 1.00 33.96 744 ASN E O 1
ATOM 1816 N N . THR B 2 18 ? 28.240 -19.886 22.894 1.00 27.46 745 THR E N 1
ATOM 1817 C CA . THR B 2 18 ? 29.303 -20.543 22.147 1.00 32.45 745 THR E CA 1
ATOM 1818 C C . THR B 2 18 ? 29.204 -22.072 22.207 1.00 31.69 745 THR E C 1
ATOM 1819 O O . THR B 2 18 ? 29.401 -22.751 21.196 1.00 30.78 745 THR E O 1
ATOM 1823 N N . GLU B 2 19 ? 28.875 -22.608 23.381 1.00 25.22 746 GLU E N 1
ATOM 1824 C CA . GLU B 2 19 ? 28.747 -24.052 23.550 1.00 32.89 746 GLU E CA 1
ATOM 1825 C C . GLU B 2 19 ? 27.511 -24.605 22.853 1.00 35.23 746 GLU E C 1
ATOM 1826 O O . GLU B 2 19 ? 27.546 -25.710 22.311 1.00 25.31 746 GLU E O 1
ATOM 1832 N N . ARG B 2 20 ? 26.415 -23.852 22.881 1.00 35.94 747 ARG E N 1
ATOM 1833 C CA . ARG B 2 20 ? 25.244 -24.228 22.099 1.00 31.69 747 ARG E CA 1
ATOM 1834 C C . ARG B 2 20 ? 25.584 -24.233 20.607 1.00 26.96 747 ARG E C 1
ATOM 1835 O O . ARG B 2 20 ? 25.328 -25.215 19.906 1.00 23.97 747 ARG E O 1
ATOM 1843 N N . GLN B 2 21 ? 26.172 -23.135 20.135 1.00 19.85 748 GLN E N 1
ATOM 1844 C CA . GLN B 2 21 ? 26.465 -22.965 18.714 1.00 19.04 748 GLN E CA 1
ATOM 1845 C C . GLN B 2 21 ? 27.426 -24.019 18.193 1.00 22.77 748 GLN E C 1
ATOM 1846 O O . GLN B 2 21 ? 27.200 -24.600 17.133 1.00 23.05 748 GLN E O 1
ATOM 1852 N N . ILE B 2 22 ? 28.488 -24.279 18.947 1.00 17.86 749 ILE E N 1
ATOM 1853 C CA . ILE B 2 22 ? 29.431 -25.317 18.574 1.00 21.84 749 ILE E CA 1
ATOM 1854 C C . ILE B 2 22 ? 28.731 -26.673 18.473 1.00 24.80 749 ILE E C 1
ATOM 1855 O O . ILE B 2 22 ? 29.035 -27.470 17.589 1.00 20.95 749 ILE E O 1
ATOM 1860 N N . PHE B 2 23 ? 27.792 -26.938 19.374 1.00 14.71 750 PHE E N 1
ATOM 1861 C CA . PHE B 2 23 ? 27.073 -28.203 19.301 1.00 21.20 750 PHE E CA 1
ATOM 1862 C C . PHE B 2 23 ? 26.180 -28.258 18.061 1.00 24.81 750 PHE E C 1
ATOM 1863 O O . PHE B 2 23 ? 26.168 -29.262 17.347 1.00 25.48 750 PHE E O 1
ATOM 1871 N N . LEU B 2 24 ? 25.445 -27.178 17.798 1.00 16.70 751 LEU E N 1
ATOM 1872 C CA . LEU B 2 24 ? 24.501 -27.163 16.688 1.00 21.02 751 LEU E CA 1
ATOM 1873 C C . LEU B 2 24 ? 25.210 -27.181 15.342 1.00 22.51 751 LEU E C 1
ATOM 1874 O O . LEU B 2 24 ? 24.695 -27.736 14.375 1.00 18.72 751 LEU E O 1
ATOM 1879 N N . GLU B 2 25 ? 26.387 -26.565 15.276 1.00 18.24 752 GLU E N 1
ATOM 1880 C CA . GLU B 2 25 ? 27.161 -26.600 14.044 1.00 17.72 752 GLU E CA 1
ATOM 1881 C C . GLU B 2 25 ? 27.574 -28.017 13.673 1.00 17.12 752 GLU E C 1
ATOM 1882 O O . GLU B 2 25 ? 27.481 -28.396 12.506 1.00 23.51 752 GLU E O 1
ATOM 1888 N N . ALA B 2 26 ? 28.033 -28.794 14.652 1.00 17.16 753 ALA E N 1
ATOM 1889 C CA . ALA B 2 26 ? 28.429 -30.182 14.378 1.00 16.62 753 ALA E CA 1
ATOM 1890 C C . ALA B 2 26 ? 27.206 -31.030 14.047 1.00 22.54 753 ALA E C 1
ATOM 1891 O O . ALA B 2 26 ? 27.256 -31.898 13.173 1.00 20.65 753 ALA E O 1
ATOM 1893 N N . CYS B 2 27 ? 26.103 -30.781 14.747 1.00 19.01 754 CYS E N 1
ATOM 1894 C CA . CYS B 2 27 ? 24.868 -31.488 14.443 1.00 21.19 754 CYS E CA 1
ATOM 1895 C C . CYS B 2 27 ? 24.468 -31.257 12.979 1.00 25.36 754 CYS E C 1
ATOM 1896 O O . CYS B 2 27 ? 24.181 -32.196 12.250 1.00 27.05 754 CYS E O 1
ATOM 1899 N N . ILE B 2 28 ? 24.480 -30.001 12.546 1.00 22.88 755 ILE E N 1
ATOM 1900 C CA . ILE B 2 28 ? 24.061 -29.662 11.194 1.00 18.69 755 ILE E CA 1
ATOM 1901 C C . ILE B 2 28 ? 24.964 -30.318 10.141 1.00 20.63 755 ILE E C 1
ATOM 1902 O O . ILE B 2 28 ? 24.479 -30.847 9.135 1.00 15.99 755 ILE E O 1
ATOM 1907 N N . VAL B 2 29 ? 26.274 -30.281 10.377 1.00 20.39 756 VAL E N 1
ATOM 1908 C CA . VAL B 2 29 ? 27.239 -30.882 9.447 1.00 25.36 756 VAL E CA 1
ATOM 1909 C C . VAL B 2 29 ? 27.018 -32.396 9.316 1.00 23.31 756 VAL E C 1
ATOM 1910 O O . VAL B 2 29 ? 27.119 -32.955 8.223 1.00 24.54 756 VAL E O 1
ATOM 1914 N N . ARG B 2 30 ? 26.717 -33.040 10.442 1.00 20.18 757 ARG E N 1
ATOM 1915 C CA . ARG B 2 30 ? 26.380 -34.461 10.490 1.00 26.59 757 ARG E CA 1
ATOM 1916 C C . ARG B 2 30 ? 25.176 -34.760 9.588 1.00 27.78 757 ARG E C 1
ATOM 1917 O O . ARG B 2 30 ? 25.232 -35.626 8.714 1.00 28.58 757 ARG E O 1
ATOM 1925 N N . ILE B 2 31 ? 24.085 -34.038 9.799 1.00 23.16 758 ILE E N 1
ATOM 1926 C CA . ILE B 2 31 ? 22.890 -34.222 8.983 1.00 27.67 7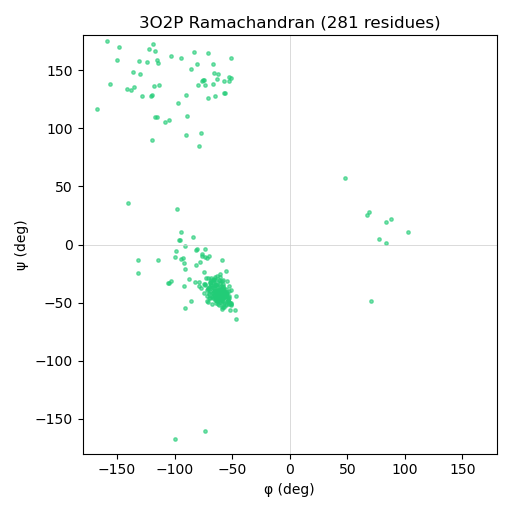58 ILE E CA 1
ATOM 1927 C C . ILE B 2 31 ? 23.184 -34.019 7.488 1.00 32.08 758 ILE E C 1
ATOM 1928 O O . ILE B 2 31 ? 22.893 -34.885 6.659 1.00 28.73 758 ILE E O 1
ATOM 1933 N N . MET B 2 32 ? 23.769 -32.874 7.152 1.00 30.03 759 MET E N 1
ATOM 1934 C CA . MET B 2 32 ? 24.012 -32.530 5.755 1.00 33.72 759 MET E CA 1
ATOM 1935 C C . MET B 2 32 ? 25.024 -33.452 5.086 1.00 31.99 759 MET E C 1
ATOM 1936 O O . MET B 2 32 ? 24.942 -33.709 3.893 1.00 33.92 759 MET E O 1
ATOM 1941 N N . LYS B 2 33 ? 25.975 -33.967 5.852 1.00 31.33 760 LYS E N 1
ATOM 1942 C CA . LYS B 2 33 ? 26.952 -34.857 5.262 1.00 33.15 760 LYS E CA 1
ATOM 1943 C C . LYS B 2 33 ? 26.244 -36.117 4.768 1.00 39.06 760 LYS E C 1
ATOM 1944 O O . LYS B 2 33 ? 26.653 -36.727 3.781 1.00 38.94 760 LYS E O 1
ATOM 1950 N N . ALA B 2 34 ? 25.166 -36.487 5.452 1.00 43.94 761 ALA E N 1
ATOM 1951 C CA . ALA B 2 34 ? 24.415 -37.692 5.118 1.00 36.34 761 ALA E CA 1
ATOM 1952 C C . ALA B 2 34 ? 23.270 -37.433 4.131 1.00 42.50 761 ALA E C 1
ATOM 1953 O O . ALA B 2 34 ? 22.981 -38.278 3.280 1.00 43.20 761 ALA E O 1
ATOM 1955 N N . LYS B 2 35 ? 22.616 -36.277 4.245 1.0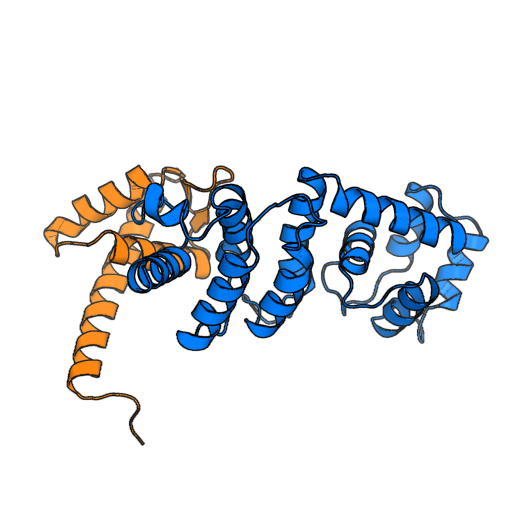0 37.22 762 LYS E N 1
ATOM 1956 C CA . LYS B 2 35 ? 21.487 -35.963 3.365 1.00 37.19 762 LYS E CA 1
ATOM 1957 C C . LYS B 2 35 ? 21.911 -35.214 2.099 1.00 37.03 762 LYS E C 1
ATOM 1958 O O . LYS B 2 35 ? 21.179 -35.203 1.115 1.00 38.21 762 LYS E O 1
ATOM 1964 N N . ARG B 2 36 ? 23.076 -34.571 2.145 1.00 31.11 763 ARG E N 1
ATOM 1965 C CA . ARG B 2 36 ? 23.646 -33.913 0.975 1.00 34.51 763 ARG E CA 1
ATOM 1966 C C . ARG B 2 36 ? 22.900 -32.652 0.539 1.00 30.29 763 ARG E C 1
ATOM 1967 O O . ARG B 2 36 ? 23.510 -31.611 0.288 1.00 29.81 763 ARG E O 1
ATOM 1975 N N . ASN B 2 37 ? 21.581 -32.759 0.441 1.00 28.97 764 ASN E N 1
ATOM 1976 C CA . ASN B 2 37 ? 20.734 -31.668 -0.032 1.00 30.90 764 ASN E CA 1
ATOM 1977 C C . ASN B 2 37 ? 19.445 -31.660 0.787 1.00 34.89 764 ASN E C 1
ATOM 1978 O O . ASN B 2 37 ? 18.841 -32.706 1.009 1.00 36.58 764 ASN E O 1
ATOM 1983 N N . LEU B 2 38 ? 19.020 -30.492 1.245 1.00 29.03 765 LEU E N 1
ATOM 1984 C CA . LEU B 2 38 ? 17.889 -30.449 2.154 1.00 27.81 765 LEU E CA 1
ATOM 1985 C C . LEU B 2 38 ? 17.182 -29.102 2.126 1.00 26.19 765 LEU E C 1
ATOM 1986 O O . LEU B 2 38 ? 17.825 -28.044 2.104 1.00 25.48 765 LEU E O 1
ATOM 1991 N N . PRO B 2 39 ? 15.849 -29.133 2.147 1.00 31.83 766 PRO E N 1
ATOM 1992 C CA . PRO B 2 39 ? 15.088 -27.886 2.279 1.00 34.03 766 PRO E CA 1
ATOM 1993 C C . PRO B 2 39 ? 15.354 -27.275 3.651 1.00 29.12 766 PRO E C 1
ATOM 1994 O O . PRO B 2 39 ? 15.572 -28.023 4.598 1.00 26.77 766 PRO E O 1
ATOM 1998 N N . HIS B 2 40 ? 15.341 -25.947 3.744 1.00 29.27 767 HIS E N 1
ATOM 1999 C CA . HIS B 2 40 ? 15.618 -25.242 4.993 1.00 28.36 767 HIS E CA 1
ATOM 2000 C C . HIS B 2 40 ? 14.764 -25.758 6.129 1.00 29.04 767 HIS E C 1
ATOM 2001 O O . HIS B 2 40 ? 15.261 -26.076 7.213 1.00 28.10 767 HIS E O 1
ATOM 2008 N N . THR B 2 41 ? 13.466 -25.827 5.876 1.00 27.70 768 THR E N 1
ATOM 2009 C CA . THR B 2 41 ? 12.529 -26.309 6.864 1.00 30.50 768 THR E CA 1
ATOM 2010 C C . THR B 2 41 ? 12.928 -27.682 7.411 1.00 33.18 768 THR E C 1
ATOM 2011 O O . THR B 2 41 ? 12.936 -27.905 8.628 1.00 27.36 768 THR E O 1
ATOM 2015 N N . THR B 2 42 ? 13.266 -28.605 6.519 1.00 28.34 769 THR E N 1
ATOM 2016 C CA . THR B 2 42 ? 13.592 -29.957 6.960 1.00 32.62 769 THR E CA 1
ATOM 2017 C C . THR B 2 42 ? 14.885 -30.001 7.780 1.00 27.87 769 THR E C 1
ATOM 2018 O O . THR B 2 42 ? 14.977 -30.758 8.733 1.00 27.02 769 THR E O 1
ATOM 2022 N N . LEU B 2 43 ? 15.879 -29.193 7.413 1.00 31.88 770 LEU E N 1
ATOM 2023 C CA . LEU B 2 43 ? 17.142 -29.173 8.153 1.00 23.29 770 LEU E CA 1
ATOM 2024 C C . LEU B 2 43 ? 16.923 -28.656 9.566 1.00 19.59 770 LEU E C 1
ATOM 2025 O O . LEU B 2 43 ? 17.393 -29.254 10.526 1.00 21.91 770 LEU E O 1
ATOM 2030 N N . VAL B 2 44 ? 16.204 -27.540 9.680 1.00 17.13 771 VAL E N 1
ATOM 2031 C CA . VAL B 2 44 ? 15.979 -26.913 10.971 1.00 21.96 771 VAL E CA 1
ATOM 2032 C C . VAL B 2 44 ? 15.237 -27.876 11.890 1.00 25.01 771 VAL E C 1
ATOM 2033 O O . VAL B 2 44 ? 15.628 -28.065 13.032 1.00 23.49 771 VAL E O 1
ATOM 2037 N N . ASN B 2 45 ? 14.175 -28.490 11.377 1.00 25.62 772 ASN E N 1
ATOM 2038 C CA . ASN B 2 45 ? 13.419 -29.473 12.143 1.00 26.00 772 ASN E CA 1
ATOM 2039 C C . ASN B 2 45 ? 14.274 -30.653 12.576 1.00 26.63 772 ASN E C 1
ATOM 2040 O O . ASN B 2 45 ? 14.243 -31.070 13.725 1.00 32.99 772 ASN E O 1
ATOM 2045 N N . GLU B 2 46 ? 15.050 -31.188 11.650 1.00 29.94 773 GLU E N 1
ATOM 2046 C CA . GLU B 2 46 ? 15.898 -32.320 11.972 1.00 28.46 773 GLU E CA 1
ATOM 2047 C C . GLU B 2 46 ? 16.923 -31.931 13.033 1.00 29.77 773 GLU E C 1
ATOM 2048 O O . GLU B 2 46 ? 17.131 -32.663 14.010 1.00 27.90 773 GLU E O 1
ATOM 2054 N N . CYS B 2 47 ? 17.564 -30.782 12.845 1.00 23.89 774 CYS E N 1
ATOM 2055 C CA . CYS B 2 47 ? 18.581 -30.345 13.803 1.00 25.56 774 CYS E CA 1
ATOM 2056 C C . CYS B 2 47 ? 18.024 -30.195 15.227 1.00 22.76 774 CYS E C 1
ATOM 2057 O O . CYS B 2 47 ? 18.668 -30.589 16.197 1.00 26.38 774 CYS E O 1
ATOM 2060 N N . ILE B 2 48 ? 16.824 -29.634 15.347 1.00 25.49 775 ILE E N 1
ATOM 2061 C CA . ILE B 2 48 ? 16.172 -29.500 16.654 1.00 28.12 775 ILE E CA 1
ATOM 2062 C C . ILE B 2 48 ? 15.850 -30.870 17.255 1.00 26.73 775 ILE E C 1
ATOM 2063 O O . ILE B 2 48 ? 16.112 -31.113 18.423 1.00 29.26 775 ILE E O 1
ATOM 2068 N N . ALA B 2 49 ? 15.294 -31.767 16.448 1.00 33.81 776 ALA E N 1
ATOM 2069 C CA . ALA B 2 49 ? 14.973 -33.117 16.916 1.00 33.51 776 ALA E CA 1
ATOM 2070 C C . ALA B 2 49 ? 16.205 -33.896 17.390 1.00 28.15 776 ALA E C 1
ATOM 2071 O O . ALA B 2 49 ? 16.133 -34.631 18.370 1.00 36.39 776 ALA E O 1
ATOM 2073 N N . GLN B 2 50 ? 17.327 -33.745 16.694 1.00 29.96 777 GLN E N 1
ATOM 2074 C CA . GLN B 2 50 ? 18.544 -34.480 17.050 1.00 36.71 777 GLN E CA 1
ATOM 2075 C C . GLN B 2 50 ? 19.292 -33.807 18.192 1.00 34.18 777 GLN E C 1
ATOM 2076 O O . GLN B 2 50 ? 20.134 -34.430 18.838 1.00 42.75 777 GLN E O 1
ATOM 2082 N N . SER B 2 51 ? 18.978 -32.541 18.440 1.00 32.43 778 SER E N 1
ATOM 2083 C CA . SER B 2 51 ? 19.646 -31.789 19.492 1.00 37.91 778 SER E CA 1
ATOM 2084 C C . SER B 2 51 ? 18.877 -31.913 20.789 1.00 44.04 778 SER E C 1
ATOM 2085 O O . SER B 2 51 ? 19.394 -31.601 21.859 1.00 33.81 778 SER E O 1
ATOM 2088 N N . HIS B 2 52 ? 17.632 -32.359 20.685 1.00 54.68 779 HIS E N 1
ATOM 2089 C CA . HIS B 2 52 ? 16.746 -32.448 21.839 1.00 55.44 779 HIS E CA 1
ATOM 2090 C C . HIS B 2 52 ? 17.347 -33.265 22.985 1.00 60.65 779 HIS E C 1
ATOM 2091 O O . HIS B 2 52 ? 17.071 -32.997 24.154 1.00 59.76 779 HIS E O 1
ATOM 2098 N N . GLN B 2 53 ? 18.158 -34.264 22.648 1.00 60.64 780 GLN E N 1
ATOM 2099 C CA . GLN B 2 53 ? 18.830 -35.066 23.662 1.00 63.92 780 GLN E CA 1
ATOM 2100 C C . GLN B 2 53 ? 19.622 -34.171 24.612 1.00 59.07 780 GLN E C 1
ATOM 2101 O O . GLN B 2 53 ? 19.639 -34.392 25.824 1.00 62.28 780 GLN E O 1
ATOM 2107 N N . ARG B 2 54 ? 20.274 -33.161 24.041 1.00 52.55 781 ARG E N 1
ATOM 2108 C CA . ARG B 2 54 ? 21.222 -32.309 24.753 1.00 42.30 781 ARG E CA 1
ATOM 2109 C C . ARG B 2 54 ? 20.542 -31.082 25.355 1.00 40.29 781 ARG E C 1
ATOM 2110 O O . ARG B 2 54 ? 20.655 -30.815 26.552 1.00 40.14 781 ARG E O 1
ATOM 2118 N N . PHE B 2 55 ? 19.840 -30.329 24.519 1.00 40.85 782 PHE E N 1
ATOM 2119 C CA . PHE B 2 55 ? 19.119 -29.160 24.997 1.00 39.30 782 PHE E CA 1
ATOM 2120 C C . PHE B 2 55 ? 18.014 -28.786 24.020 1.00 34.32 782 PHE E C 1
ATOM 2121 O O . PHE B 2 55 ? 17.882 -29.395 22.958 1.00 35.95 782 PHE E O 1
ATOM 2129 N N . ASN B 2 56 ? 17.215 -27.791 24.388 1.00 32.68 783 ASN E N 1
ATOM 2130 C CA . ASN B 2 56 ? 16.130 -27.338 23.532 1.00 40.10 783 ASN E CA 1
ATOM 2131 C C . ASN B 2 56 ? 16.572 -26.224 22.575 1.00 47.29 783 ASN E C 1
ATOM 2132 O O . ASN B 2 56 ? 16.562 -25.041 22.919 1.00 48.16 783 ASN E O 1
ATOM 2137 N N . ALA B 2 57 ? 16.960 -26.621 21.371 1.00 40.92 784 ALA E N 1
ATOM 2138 C CA . ALA B 2 57 ? 17.461 -25.684 20.380 1.00 32.11 784 ALA E CA 1
ATOM 2139 C C . ALA B 2 57 ? 16.339 -24.810 19.835 1.00 28.66 784 ALA E C 1
ATOM 2140 O O . ALA B 2 57 ? 15.318 -25.316 19.371 1.00 29.61 784 ALA E O 1
ATOM 2142 N N . LYS B 2 58 ? 16.530 -23.496 19.905 1.00 23.51 785 LYS E N 1
ATOM 2143 C CA . LYS B 2 58 ? 15.601 -22.555 19.299 1.00 23.63 785 LYS E CA 1
ATOM 2144 C C . LYS B 2 58 ? 15.971 -22.347 17.829 1.00 34.12 785 LYS E C 1
ATOM 2145 O O . LYS B 2 58 ? 17.145 -22.446 17.456 1.00 33.21 785 LYS E O 1
ATOM 2151 N N . VAL B 2 59 ? 14.973 -22.039 17.005 1.00 23.26 786 VAL E N 1
ATOM 2152 C CA . VAL B 2 59 ? 15.198 -21.868 15.581 1.00 26.58 786 VAL E CA 1
ATOM 2153 C C . VAL B 2 59 ? 16.279 -20.814 15.345 1.00 28.33 786 VAL E C 1
ATOM 2154 O O . VAL B 2 59 ? 17.178 -20.996 14.518 1.00 24.22 786 VAL E O 1
ATOM 2158 N N . SER B 2 60 ? 16.192 -19.718 16.088 1.00 19.70 787 SER E N 1
ATOM 2159 C CA . SER B 2 60 ? 17.146 -18.630 15.947 1.00 24.59 787 SER E CA 1
ATOM 2160 C C . SER B 2 60 ? 18.574 -19.107 16.199 1.00 24.85 787 SER E C 1
ATOM 2161 O O . SER B 2 60 ? 19.510 -18.612 15.581 1.00 19.18 787 SER E O 1
ATOM 2164 N N . MET B 2 61 ? 18.743 -20.063 17.109 1.00 20.85 788 MET E N 1
ATOM 2165 C CA . MET B 2 61 ? 20.074 -20.605 17.361 1.00 24.16 788 MET E CA 1
ATOM 2166 C C . MET B 2 61 ? 20.528 -21.432 16.183 1.00 19.81 788 MET E C 1
ATOM 2167 O O . MET B 2 61 ? 21.691 -21.363 15.778 1.00 22.08 788 MET E O 1
ATOM 2172 N N . VAL B 2 62 ? 19.610 -22.230 15.646 1.00 19.60 789 VAL E N 1
ATOM 2173 C CA . VAL B 2 62 ? 19.938 -23.092 14.516 1.00 21.56 789 VAL E CA 1
ATOM 2174 C C . VAL B 2 62 ? 20.332 -22.268 13.286 1.00 19.32 789 VAL E C 1
ATOM 2175 O O . VAL B 2 62 ? 21.299 -22.589 12.596 1.00 20.31 789 VAL E O 1
ATOM 2179 N N . LYS B 2 63 ? 19.592 -21.194 13.041 1.00 17.29 790 LYS E N 1
ATOM 2180 C CA . LYS B 2 63 ? 19.875 -20.302 11.930 1.00 18.40 790 LYS E CA 1
ATOM 2181 C C . LYS B 2 63 ? 21.239 -19.624 12.055 1.00 18.03 790 LYS E C 1
ATOM 2182 O O . LYS B 2 63 ? 21.936 -19.486 11.054 1.00 19.67 790 LYS E O 1
ATOM 2188 N N . ARG B 2 64 ? 21.616 -19.201 13.262 1.00 17.65 791 ARG E N 1
ATOM 2189 C CA . ARG B 2 64 ? 22.971 -18.683 13.486 1.00 20.38 791 ARG E CA 1
ATOM 2190 C C . ARG B 2 64 ? 24.023 -19.735 13.117 1.00 20.64 791 ARG E C 1
ATOM 2191 O O . ARG B 2 64 ? 24.997 -19.438 12.422 1.00 20.44 791 ARG E O 1
ATOM 2199 N N . ALA B 2 65 ? 23.816 -20.965 13.577 1.00 12.59 792 ALA E N 1
ATOM 2200 C CA . ALA B 2 65 ? 24.707 -22.071 13.237 1.00 12.21 792 ALA E CA 1
ATOM 2201 C C . ALA B 2 65 ? 24.792 -22.244 11.710 1.00 21.84 792 ALA E C 1
ATOM 2202 O O . ALA B 2 65 ? 25.882 -22.408 11.140 1.00 18.44 792 ALA E O 1
ATOM 2204 N N . ILE B 2 66 ? 23.638 -22.193 11.046 1.00 18.26 793 ILE E N 1
ATOM 2205 C CA . ILE B 2 66 ? 23.599 -22.314 9.593 1.00 11.92 793 ILE E CA 1
ATOM 2206 C C . ILE B 2 66 ? 24.407 -21.203 8.927 1.00 19.73 793 ILE E C 1
ATOM 2207 O O . ILE B 2 66 ? 25.159 -21.444 7.975 1.00 21.00 793 ILE E O 1
ATOM 2212 N N . ASP B 2 67 ? 24.253 -19.983 9.423 1.00 19.29 794 ASP E N 1
ATOM 2213 C CA . ASP B 2 67 ? 24.965 -18.856 8.853 1.00 15.72 794 ASP E CA 1
ATOM 2214 C C . ASP B 2 67 ? 26.477 -19.037 8.982 1.00 17.30 794 ASP E C 1
ATOM 2215 O O . ASP B 2 67 ? 27.204 -18.771 8.040 1.00 19.50 794 ASP E O 1
ATOM 2220 N N . SER B 2 68 ? 26.939 -19.497 10.149 1.00 17.05 795 SER E N 1
ATOM 2221 C CA . SER B 2 68 ? 28.363 -19.787 10.354 1.00 20.36 795 SER E CA 1
ATOM 2222 C C . SER B 2 68 ? 28.902 -20.866 9.411 1.00 16.23 795 SER E C 1
ATOM 2223 O O . SER B 2 68 ? 30.015 -20.757 8.905 1.00 21.07 795 SER E O 1
ATOM 2226 N N . LEU B 2 69 ? 28.125 -21.918 9.183 1.00 19.03 796 LEU E N 1
ATOM 2227 C CA . LEU B 2 69 ? 28.566 -22.971 8.271 1.00 18.24 796 LEU E CA 1
ATOM 2228 C C . LEU B 2 69 ? 28.605 -22.485 6.826 1.00 17.68 796 LEU E C 1
ATOM 2229 O O . LEU B 2 69 ? 29.396 -22.970 6.030 1.00 24.20 796 LEU E O 1
ATOM 2234 N N . ILE B 2 70 ? 27.761 -21.519 6.488 1.00 17.66 797 ILE E N 1
ATOM 2235 C CA . ILE B 2 70 ? 27.812 -20.946 5.154 1.00 18.04 797 ILE E CA 1
ATOM 2236 C C . ILE B 2 70 ? 29.069 -20.101 5.030 1.00 23.85 797 ILE E C 1
ATOM 2237 O O . ILE B 2 70 ? 29.840 -20.251 4.094 1.00 18.96 797 ILE E O 1
ATOM 2242 N N . GLN B 2 71 ? 29.280 -19.227 6.004 1.00 25.37 798 GLN E N 1
ATOM 2243 C CA . GLN B 2 71 ? 30.476 -18.410 6.033 1.00 26.76 798 GLN E CA 1
ATOM 2244 C C . GLN B 2 71 ? 31.744 -19.277 5.950 1.00 33.51 798 GLN E C 1
ATOM 2245 O O . GLN B 2 71 ? 32.667 -18.943 5.206 1.00 24.83 798 GLN E O 1
ATOM 2251 N N . LYS B 2 72 ? 31.777 -20.398 6.679 1.00 26.51 799 LYS E N 1
ATOM 2252 C CA . LYS B 2 72 ? 32.966 -21.272 6.690 1.00 22.29 799 LYS E CA 1
ATOM 2253 C C . LYS B 2 72 ? 33.112 -22.135 5.434 1.00 20.88 799 LYS E C 1
ATOM 2254 O O . LYS B 2 72 ? 34.121 -22.804 5.253 1.00 19.80 799 LYS E O 1
ATOM 2260 N N . GLY B 2 73 ? 32.093 -22.157 4.589 1.00 21.71 800 GLY E N 1
ATOM 2261 C CA . GLY B 2 73 ? 32.173 -22.918 3.360 1.00 18.45 800 GLY E CA 1
ATOM 2262 C C . GLY B 2 73 ? 31.742 -24.359 3.499 1.00 26.55 800 GLY E C 1
ATOM 2263 O O . GLY B 2 73 ? 32.132 -25.194 2.685 1.00 23.07 800 GLY E O 1
ATOM 2264 N N . TYR B 2 74 ? 30.940 -24.657 4.519 1.00 25.02 801 TYR E N 1
ATOM 2265 C CA . TYR B 2 74 ? 30.371 -25.995 4.674 1.00 22.40 801 TYR E CA 1
ATOM 2266 C C . TYR B 2 74 ? 29.060 -26.167 3.918 1.00 24.40 801 TYR E C 1
ATOM 2267 O O . TYR B 2 74 ? 28.718 -27.275 3.519 1.00 22.37 801 TYR E O 1
ATOM 2276 N N . LEU B 2 75 ? 28.309 -25.081 3.758 1.00 19.34 802 LEU E N 1
ATOM 2277 C CA . LEU B 2 75 ? 27.006 -25.164 3.116 1.00 19.76 802 LEU E CA 1
ATOM 2278 C C . LEU B 2 75 ? 26.849 -24.128 2.019 1.00 17.80 802 LEU E C 1
ATOM 2279 O O . LEU B 2 75 ? 27.343 -23.011 2.135 1.00 20.76 802 LEU E O 1
ATOM 2284 N N . GLN B 2 76 ? 26.107 -24.493 0.981 1.00 19.01 803 GLN E N 1
ATOM 2285 C CA . GLN B 2 76 ? 25.761 -23.561 -0.078 1.00 25.23 803 GLN E CA 1
ATOM 2286 C C . GLN B 2 76 ? 24.242 -23.478 -0.133 1.00 26.52 803 GLN E C 1
ATOM 2287 O O . GLN B 2 76 ? 23.564 -24.507 -0.177 1.00 27.81 803 GLN E O 1
ATOM 2293 N N . ARG B 2 77 ? 23.704 -22.262 -0.083 1.00 19.11 804 ARG E N 1
ATOM 2294 C CA . ARG B 2 77 ? 22.270 -22.060 -0.241 1.00 24.21 804 ARG E CA 1
ATOM 2295 C C . ARG B 2 77 ? 21.902 -22.434 -1.664 1.00 24.11 804 ARG E C 1
ATOM 2296 O O . ARG B 2 77 ? 22.621 -22.091 -2.595 1.00 22.32 804 ARG E O 1
ATOM 2304 N N . GLY B 2 78 ? 20.787 -23.136 -1.829 1.00 24.04 805 GLY E N 1
ATOM 2305 C CA . GLY B 2 78 ? 20.311 -23.509 -3.151 1.00 25.82 805 GLY E CA 1
ATOM 2306 C C . GLY B 2 78 ? 19.783 -22.321 -3.939 1.00 39.31 805 GLY E C 1
ATOM 2307 O O . GLY B 2 78 ? 19.517 -21.257 -3.380 1.00 40.59 805 GLY E O 1
ATOM 2308 N N . ASP B 2 79 ? 19.627 -22.505 -5.246 1.00 37.94 806 ASP E N 1
ATOM 2309 C CA . ASP B 2 79 ? 19.129 -21.449 -6.117 1.00 44.67 806 ASP E CA 1
ATOM 2310 C C . ASP B 2 79 ? 17.751 -20.961 -5.698 1.00 40.99 806 ASP E C 1
ATOM 2311 O O . ASP B 2 79 ? 17.424 -19.790 -5.891 1.00 34.01 806 ASP E O 1
ATOM 2316 N N . ASP B 2 80 ? 16.940 -21.857 -5.131 1.00 38.58 807 ASP E N 1
ATOM 2317 C CA . ASP B 2 80 ? 15.604 -21.471 -4.676 1.00 44.86 807 ASP E CA 1
ATOM 2318 C C . ASP B 2 80 ? 15.662 -20.588 -3.429 1.00 37.45 807 ASP E C 1
ATOM 2319 O O . ASP B 2 80 ? 14.663 -19.985 -3.032 1.00 36.40 807 ASP E O 1
ATOM 2324 N N . GLY B 2 81 ? 16.845 -20.510 -2.825 1.00 31.02 808 GLY E N 1
ATOM 2325 C CA . GLY B 2 81 ? 17.072 -19.639 -1.685 1.00 28.69 808 GLY E CA 1
ATOM 2326 C C . GLY B 2 81 ? 16.522 -20.157 -0.364 1.00 30.45 808 GLY E C 1
ATOM 2327 O O . GLY B 2 81 ? 16.579 -19.461 0.655 1.00 27.68 808 GLY E O 1
ATOM 2328 N N . GLU B 2 82 ? 15.993 -21.379 -0.379 1.00 20.84 809 GLU E N 1
ATOM 2329 C CA . GLU B 2 82 ? 15.434 -21.988 0.834 1.00 28.40 809 GLU E CA 1
ATOM 2330 C C . GLU B 2 82 ? 15.735 -23.483 0.982 1.00 32.72 809 GLU E C 1
ATOM 2331 O O . GLU B 2 82 ? 14.903 -24.258 1.459 1.00 32.90 809 GLU E O 1
ATOM 2337 N N . SER B 2 83 ? 16.932 -23.870 0.551 1.00 32.97 810 SER E N 1
ATOM 2338 C CA . SER B 2 83 ? 17.456 -25.214 0.750 1.00 31.79 810 SER E CA 1
ATOM 2339 C C . SER B 2 83 ? 18.963 -25.062 0.889 1.00 28.89 810 SER E C 1
ATOM 2340 O O . SER B 2 83 ? 19.496 -23.975 0.652 1.00 23.47 810 SER E O 1
ATOM 2343 N N . TYR B 2 84 ? 19.647 -26.130 1.287 1.00 19.10 811 TYR E N 1
ATOM 2344 C CA . TYR B 2 84 ? 21.099 -26.074 1.429 1.00 30.31 811 TYR E CA 1
ATOM 2345 C C . TYR B 2 84 ? 21.756 -27.314 0.852 1.00 30.69 811 TYR E C 1
ATOM 2346 O O . TYR B 2 84 ? 21.185 -28.397 0.872 1.00 34.80 811 TYR E O 1
ATOM 2355 N N . ALA B 2 85 ? 22.960 -27.136 0.333 1.00 30.03 812 ALA E N 1
ATOM 2356 C CA . ALA B 2 85 ? 23.745 -28.239 -0.170 1.00 24.93 812 ALA E CA 1
ATOM 2357 C C . ALA B 2 85 ? 25.024 -28.343 0.650 1.00 30.20 812 ALA E C 1
ATOM 2358 O O . ALA B 2 85 ? 25.678 -27.326 0.938 1.00 34.86 812 ALA E O 1
ATOM 2360 N N . TYR B 2 86 ? 25.386 -29.568 1.024 1.00 20.79 813 TYR E N 1
ATOM 2361 C CA . TYR B 2 86 ? 26.638 -29.787 1.736 1.00 23.28 813 TYR E CA 1
ATOM 2362 C C . TYR B 2 86 ? 27.838 -29.653 0.802 1.00 24.87 813 TYR E C 1
ATOM 2363 O O . TYR B 2 86 ? 27.818 -30.152 -0.322 1.00 25.24 813 TYR E O 1
ATOM 2372 N N . LEU B 2 87 ? 28.883 -28.986 1.280 1.00 27.32 814 LEU E N 1
ATOM 2373 C CA . LEU B 2 87 ? 30.108 -28.807 0.508 1.00 35.81 814 LEU E CA 1
ATOM 2374 C C . LEU B 2 87 ? 31.294 -29.478 1.199 1.00 43.48 814 LEU E C 1
ATOM 2375 O O . LEU B 2 87 ? 31.749 -29.014 2.242 1.00 41.68 814 LEU E O 1
ATOM 2380 N N . ALA B 2 88 ? 31.796 -30.566 0.630 1.00 51.49 815 ALA E N 1
ATOM 2381 C CA . ALA B 2 88 ? 33.056 -31.125 1.098 1.00 62.15 815 ALA E CA 1
ATOM 2382 C C . ALA B 2 88 ? 34.203 -30.484 0.321 1.00 71.18 815 ALA E C 1
ATOM 2383 O O . ALA B 2 88 ? 35.362 -30.869 0.469 1.00 79.08 815 ALA E O 1
#

Nearest PDB structures (foldseek):
  3o2p-assembly3_E  TM=1.012E+00  e=1.850E-16  Saccharomyces cerevisiae
  3o6b-assembly4_H  TM=9.792E-01  e=6.629E-12  Saccharomyces cerevisiae
  3rtr-assembly3_C  TM=9.413E-01  e=7.407E-08  Homo sapiens
  3tdz-assembly1_C  TM=9.707E-01  e=2.071E-07  Homo sapiens
  4p5o-assembly1_A  TM=9.321E-01  e=1.686E-07  Homo sapiens

GO terms:
  GO:0045116 protein neddylation (P, IDA)
  GO:0031624 ubiquitin conjugating enzyme binding (F, IDA)
  GO:0032182 ubiquitin-like protein binding (F, IDA)
  GO:0045116 protein neddylation (P, IGI)
  GO:0097602 cullin family protein binding (F, IMP)
  GO:0030674 protein-macromolecule adaptor activity (F, IMP)
  GO:0045116 protein neddylation (P, IMP)
  GO:0005515 protein binding (F, IPI)

Organism: Saccharomyces cerevisiae (strain ATCC 204508 / S288c) (NCBI:txid559292)